Protein AF-A0A1C5KD94-F1 (afdb_monomer_lite)

Organism: NCBI:txid47857

Structure (mmCIF, N/CA/C/O backbone):
data_AF-A0A1C5KD94-F1
#
_entry.id   AF-A0A1C5KD94-F1
#
loop_
_atom_site.group_PDB
_atom_site.id
_atom_site.type_symbol
_atom_site.label_atom_id
_atom_site.label_alt_id
_atom_site.label_comp_id
_atom_site.label_asym_id
_atom_site.label_entity_id
_atom_site.label_seq_id
_atom_site.pdbx_PDB_ins_code
_atom_site.Cartn_x
_atom_site.Cartn_y
_atom_site.Cartn_z
_atom_site.occupancy
_atom_site.B_iso_or_equiv
_atom_site.auth_seq_id
_atom_site.auth_comp_id
_atom_site.auth_asym_id
_atom_site.auth_atom_id
_atom_site.pdbx_PDB_model_num
ATOM 1 N N . MET A 1 1 ? 49.398 -26.875 -34.583 1.00 39.59 1 MET A N 1
ATOM 2 C CA . MET A 1 1 ? 48.872 -25.636 -35.190 1.00 39.59 1 MET A CA 1
ATOM 3 C C . MET A 1 1 ? 47.587 -25.298 -34.464 1.00 39.59 1 MET A C 1
ATOM 5 O O . MET A 1 1 ? 46.570 -25.924 -34.720 1.00 39.59 1 MET A O 1
ATOM 9 N N . THR A 1 2 ? 47.677 -24.421 -33.468 1.00 38.88 2 THR A N 1
ATOM 10 C CA . THR A 1 2 ? 46.539 -24.008 -32.641 1.00 38.88 2 THR A CA 1
ATOM 11 C C . THR A 1 2 ? 45.863 -22.846 -33.350 1.00 38.88 2 THR A C 1
ATOM 13 O O . THR A 1 2 ? 46.476 -21.798 -33.536 1.00 38.88 2 THR A O 1
ATOM 16 N N . THR A 1 3 ? 44.640 -23.067 -33.816 1.00 44.09 3 THR A N 1
ATOM 17 C CA . THR A 1 3 ? 43.777 -22.058 -34.432 1.00 44.09 3 THR A CA 1
ATOM 18 C C . THR A 1 3 ? 43.530 -20.928 -33.440 1.00 44.09 3 THR A C 1
ATOM 20 O O . THR A 1 3 ? 42.899 -21.130 -32.403 1.00 44.09 3 THR A O 1
ATOM 23 N N . ALA A 1 4 ? 44.068 -19.751 -33.754 1.00 48.38 4 ALA A N 1
ATOM 24 C CA . ALA A 1 4 ? 43.754 -18.512 -33.066 1.00 48.38 4 ALA A CA 1
ATOM 25 C C . ALA A 1 4 ? 42.275 -18.185 -33.305 1.00 48.38 4 ALA A C 1
ATOM 27 O O . ALA A 1 4 ? 41.827 -18.117 -34.449 1.00 48.38 4 ALA A O 1
ATOM 28 N N . ILE A 1 5 ? 41.522 -18.034 -32.218 1.00 54.06 5 ILE A N 1
ATOM 29 C CA . ILE A 1 5 ? 40.163 -17.501 -32.252 1.00 54.06 5 ILE A CA 1
ATOM 30 C C . ILE A 1 5 ? 40.304 -15.997 -32.472 1.00 54.06 5 ILE A C 1
ATOM 32 O O . ILE A 1 5 ? 40.888 -15.299 -31.643 1.00 54.06 5 ILE A O 1
ATOM 36 N N . ASP A 1 6 ? 39.810 -15.529 -33.610 1.00 57.47 6 ASP A N 1
ATOM 37 C CA . ASP A 1 6 ? 39.758 -14.118 -33.965 1.00 57.47 6 ASP A CA 1
ATOM 38 C C . ASP A 1 6 ? 38.665 -13.435 -33.124 1.00 57.47 6 ASP A C 1
ATOM 40 O O . ASP A 1 6 ? 37.471 -13.664 -33.324 1.00 57.47 6 ASP A O 1
ATOM 44 N N . ILE A 1 7 ? 39.073 -12.668 -32.108 1.00 58.06 7 ILE A N 1
ATOM 45 C CA . ILE A 1 7 ? 38.181 -11.879 -31.249 1.00 58.06 7 ILE A CA 1
ATOM 46 C C . ILE A 1 7 ? 38.066 -10.491 -31.887 1.00 58.06 7 ILE A C 1
ATOM 48 O O . ILE A 1 7 ? 38.874 -9.608 -31.609 1.00 58.06 7 ILE A O 1
ATOM 52 N N . THR A 1 8 ? 37.082 -10.306 -32.765 1.00 59.78 8 THR A N 1
ATOM 53 C CA . THR A 1 8 ? 36.926 -9.076 -33.566 1.00 59.78 8 THR A CA 1
ATOM 54 C C . THR A 1 8 ? 35.932 -8.054 -33.022 1.00 59.78 8 THR A C 1
ATOM 56 O O . THR A 1 8 ? 35.750 -7.019 -33.654 1.00 59.78 8 THR A O 1
ATOM 59 N N . ASP A 1 9 ? 35.337 -8.255 -31.844 1.00 55.34 9 ASP A N 1
ATOM 60 C CA . ASP A 1 9 ? 34.457 -7.235 -31.260 1.00 55.34 9 ASP A CA 1
ATOM 61 C C . ASP A 1 9 ? 34.713 -7.037 -29.767 1.00 55.34 9 ASP A C 1
ATOM 63 O O . ASP A 1 9 ? 34.017 -7.543 -28.885 1.00 55.34 9 ASP A O 1
ATOM 67 N N . VAL A 1 10 ? 35.791 -6.308 -29.487 1.00 49.44 10 VAL A N 1
ATOM 68 C CA . VAL A 1 10 ? 36.079 -5.790 -28.156 1.00 49.44 10 VAL A CA 1
ATOM 69 C C . VAL A 1 10 ? 35.603 -4.341 -28.142 1.00 49.44 10 VAL A C 1
ATOM 71 O O . VAL A 1 10 ? 36.346 -3.420 -28.483 1.00 49.44 10 VAL A O 1
ATOM 74 N N . THR A 1 11 ? 34.350 -4.114 -27.740 1.00 54.22 11 THR A N 1
ATOM 75 C CA . THR A 1 11 ? 33.930 -2.779 -27.285 1.00 54.22 11 THR A CA 1
ATOM 76 C C . THR A 1 11 ? 34.928 -2.282 -26.229 1.00 54.22 11 THR A C 1
ATOM 78 O O . THR A 1 11 ? 35.540 -3.089 -25.530 1.00 54.22 11 THR A O 1
ATOM 81 N N . ARG A 1 12 ? 35.110 -0.962 -26.058 1.00 58.06 12 ARG A N 1
ATOM 82 C CA . ARG A 1 12 ? 36.105 -0.374 -25.120 1.00 58.06 12 ARG A CA 1
ATOM 83 C C . ARG A 1 12 ? 36.024 -0.924 -23.677 1.00 58.06 12 ARG A C 1
ATOM 85 O O . ARG A 1 12 ? 36.934 -0.716 -22.884 1.00 58.06 12 ARG A O 1
ATOM 92 N N . THR A 1 13 ? 34.918 -1.579 -23.331 1.00 62.84 13 THR A N 1
ATOM 93 C CA . THR A 1 13 ? 34.599 -2.192 -22.038 1.00 62.84 13 THR A CA 1
ATOM 94 C C . THR A 1 13 ? 34.838 -3.707 -21.962 1.00 62.84 13 THR A C 1
ATOM 96 O O . THR A 1 13 ? 34.650 -4.267 -20.886 1.00 62.84 13 THR A O 1
ATOM 99 N N . CYS A 1 14 ? 35.222 -4.382 -23.053 1.00 60.50 14 CYS A N 1
ATOM 100 C CA . CYS A 1 14 ? 35.343 -5.846 -23.139 1.00 60.50 14 CYS A CA 1
ATOM 101 C C . CYS A 1 14 ? 34.082 -6.587 -22.647 1.00 60.50 14 CYS A C 1
ATOM 103 O O . CYS A 1 14 ? 34.183 -7.645 -22.025 1.00 60.50 14 CYS A O 1
ATOM 105 N N . GLN A 1 15 ? 32.893 -6.011 -22.860 1.00 63.06 15 GLN A N 1
ATOM 106 C CA . GLN A 1 15 ? 31.625 -6.621 -22.455 1.00 63.06 15 GLN A CA 1
ATOM 107 C C . GLN A 1 15 ? 30.886 -7.164 -23.675 1.00 63.06 15 GLN A C 1
ATOM 109 O O . GLN A 1 15 ? 30.889 -6.540 -24.736 1.00 63.06 15 GLN A O 1
ATOM 114 N N . ASN A 1 16 ? 30.245 -8.321 -23.499 1.00 64.44 16 ASN A N 1
ATOM 115 C CA . ASN A 1 16 ? 29.377 -8.921 -24.507 1.00 64.44 16 ASN A CA 1
ATOM 116 C C . ASN A 1 16 ? 28.183 -8.000 -24.810 1.00 64.44 16 ASN A C 1
ATOM 118 O O . ASN A 1 16 ? 27.794 -7.178 -23.979 1.00 64.44 16 ASN A O 1
ATOM 122 N N . ALA A 1 17 ? 27.543 -8.201 -25.967 1.00 64.25 17 ALA A N 1
ATOM 123 C CA . ALA A 1 17 ? 26.333 -7.467 -26.362 1.00 64.25 17 ALA A CA 1
ATOM 124 C C . ALA A 1 17 ? 25.218 -7.512 -25.293 1.00 64.25 17 ALA A C 1
ATOM 126 O O . ALA A 1 17 ? 24.426 -6.582 -25.168 1.00 64.25 17 ALA A O 1
ATOM 127 N N . VAL A 1 18 ? 25.190 -8.572 -24.478 1.00 73.44 18 VAL A N 1
ATOM 128 C CA . VAL A 1 18 ? 24.378 -8.655 -23.261 1.00 73.44 18 VAL A CA 1
ATOM 129 C C . VAL A 1 18 ? 25.156 -8.043 -22.097 1.00 73.44 18 VAL A C 1
ATOM 131 O O . VAL A 1 18 ? 26.107 -8.646 -21.599 1.00 73.44 18 VAL A O 1
ATOM 134 N N . SER A 1 19 ? 24.751 -6.848 -21.665 1.00 83.94 19 SER A N 1
ATOM 135 C CA . SER A 1 19 ? 25.413 -6.110 -20.587 1.00 83.94 19 SER A CA 1
ATOM 136 C C . SER A 1 19 ? 24.424 -5.343 -19.711 1.00 83.94 19 SER A C 1
ATOM 138 O O . SER A 1 19 ? 23.324 -4.985 -20.138 1.00 83.94 19 SER A O 1
ATOM 140 N N . THR A 1 20 ? 24.850 -5.018 -18.489 1.00 84.00 20 THR A N 1
ATOM 141 C CA . THR A 1 20 ? 24.113 -4.105 -17.602 1.00 84.00 20 THR A CA 1
ATOM 142 C C . THR A 1 20 ? 23.914 -2.735 -18.238 1.00 84.00 20 THR A C 1
ATOM 144 O O . THR A 1 20 ? 22.863 -2.137 -18.044 1.00 84.00 20 THR A O 1
ATOM 147 N N . ALA A 1 21 ? 24.869 -2.254 -19.038 1.00 86.12 21 ALA A N 1
ATOM 148 C CA . ALA A 1 21 ? 24.724 -0.989 -19.750 1.00 86.12 21 ALA A CA 1
ATOM 149 C C . ALA A 1 21 ? 23.537 -1.027 -20.725 1.00 86.12 21 ALA A C 1
ATOM 151 O O . ALA A 1 21 ? 22.676 -0.159 -20.649 1.00 86.12 21 ALA A O 1
ATOM 152 N N . ALA A 1 22 ? 23.439 -2.068 -21.562 1.00 86.50 22 ALA A N 1
ATOM 153 C CA . ALA A 1 22 ? 22.325 -2.232 -22.497 1.00 86.50 22 ALA A CA 1
ATOM 154 C C . ALA A 1 22 ? 20.967 -2.333 -21.777 1.00 86.50 22 ALA A C 1
ATOM 156 O O . ALA A 1 22 ? 19.996 -1.706 -22.197 1.00 86.50 22 ALA A O 1
ATOM 157 N N . LEU A 1 23 ? 20.912 -3.062 -20.655 1.00 90.19 23 LEU A N 1
ATOM 158 C CA . LEU A 1 23 ? 19.712 -3.152 -19.819 1.00 90.19 23 LEU A CA 1
ATOM 159 C C . LEU A 1 23 ? 19.289 -1.787 -19.263 1.00 90.19 23 LEU A C 1
ATOM 161 O O . LEU A 1 23 ? 18.126 -1.409 -19.384 1.00 90.19 23 LEU A O 1
ATOM 165 N N . ILE A 1 24 ? 20.220 -1.050 -18.653 1.00 92.44 24 ILE A N 1
ATOM 166 C CA . ILE A 1 24 ? 19.931 0.270 -18.084 1.00 92.44 24 ILE A CA 1
ATOM 167 C C . ILE A 1 24 ? 19.511 1.240 -19.187 1.00 92.44 24 ILE A C 1
ATOM 169 O O . ILE A 1 24 ? 18.523 1.942 -19.011 1.00 92.44 24 ILE A O 1
ATOM 173 N N . THR A 1 25 ? 20.172 1.225 -20.348 1.00 92.94 25 THR A N 1
ATOM 174 C CA . THR A 1 25 ? 19.759 2.031 -21.504 1.00 92.94 25 THR A CA 1
ATOM 175 C C . THR A 1 25 ? 18.319 1.731 -21.916 1.00 92.94 25 THR A C 1
ATOM 177 O O . THR A 1 25 ? 17.544 2.666 -22.086 1.00 92.94 25 THR A O 1
ATOM 180 N N . ALA A 1 26 ? 17.921 0.459 -22.012 1.00 94.50 26 ALA A N 1
ATOM 181 C CA . ALA A 1 26 ? 16.549 0.101 -22.371 1.00 94.50 26 ALA A CA 1
ATOM 182 C C . ALA A 1 26 ? 15.520 0.557 -21.318 1.00 94.50 26 ALA A C 1
ATOM 184 O O . ALA A 1 26 ? 14.449 1.051 -21.673 1.00 94.50 26 ALA A O 1
ATOM 185 N N . LEU A 1 27 ? 15.842 0.444 -20.023 1.00 96.88 27 LEU A N 1
ATOM 186 C CA . LEU A 1 27 ? 14.978 0.931 -18.941 1.00 96.88 27 LEU A CA 1
ATOM 187 C C . LEU A 1 27 ? 14.855 2.466 -18.944 1.00 96.88 27 LEU A C 1
ATOM 189 O O . LEU A 1 27 ? 13.750 2.985 -18.795 1.00 96.88 27 LEU A O 1
ATOM 193 N N . GLU A 1 28 ? 15.956 3.189 -19.161 1.00 97.31 28 GLU A N 1
ATOM 194 C CA . GLU A 1 28 ? 15.984 4.654 -19.292 1.00 97.31 28 GLU A CA 1
ATOM 195 C C . GLU A 1 28 ? 15.168 5.121 -20.505 1.00 97.31 28 GLU A C 1
ATOM 197 O O . GLU A 1 28 ? 14.343 6.030 -20.394 1.00 97.31 28 GLU A O 1
ATOM 202 N N . SER A 1 29 ? 15.310 4.451 -21.653 1.00 97.38 29 SER A N 1
ATOM 203 C CA . SER A 1 29 ? 14.487 4.709 -22.840 1.00 97.38 29 SER A CA 1
ATOM 204 C C . SER A 1 29 ? 13.003 4.437 -22.582 1.00 97.38 29 SER A C 1
ATOM 206 O O . SER A 1 29 ? 12.153 5.234 -22.986 1.00 97.38 29 SER A O 1
ATOM 208 N N . ALA A 1 30 ? 12.670 3.362 -21.861 1.00 98.19 30 ALA A N 1
ATOM 209 C CA . ALA A 1 30 ? 11.293 3.068 -21.482 1.00 98.19 30 ALA A CA 1
ATOM 210 C C . ALA A 1 30 ? 10.707 4.144 -20.553 1.00 98.19 30 ALA A C 1
ATOM 212 O O . ALA A 1 30 ? 9.580 4.594 -20.766 1.00 98.19 30 ALA A O 1
ATOM 213 N N . TRP A 1 31 ? 11.475 4.613 -19.566 1.00 98.44 31 TRP A N 1
ATOM 214 C CA . TRP A 1 31 ? 11.061 5.706 -18.684 1.00 98.44 31 TRP A CA 1
ATOM 215 C C . TRP A 1 31 ? 10.897 7.028 -19.437 1.00 98.44 31 TRP A C 1
ATOM 217 O O . TRP A 1 31 ? 9.904 7.733 -19.247 1.00 98.44 31 TRP A O 1
ATOM 227 N N . ALA A 1 32 ? 11.809 7.345 -20.358 1.00 98.25 32 ALA A N 1
ATOM 228 C CA . ALA A 1 32 ? 11.688 8.508 -21.230 1.00 98.25 32 ALA A CA 1
ATOM 229 C C . ALA A 1 32 ? 10.405 8.455 -22.078 1.00 98.25 32 ALA A C 1
ATOM 231 O O . ALA A 1 32 ? 9.689 9.452 -22.157 1.00 98.25 32 ALA A O 1
ATOM 232 N N . ALA A 1 33 ? 10.055 7.290 -22.633 1.00 98.38 33 ALA A N 1
ATOM 233 C CA . ALA A 1 33 ? 8.818 7.106 -23.394 1.00 98.38 33 ALA A CA 1
ATOM 234 C C . ALA A 1 33 ? 7.547 7.253 -22.532 1.00 98.38 33 ALA A C 1
ATOM 236 O O . ALA A 1 33 ? 6.510 7.716 -23.025 1.00 98.38 33 ALA A O 1
ATOM 237 N N . ILE A 1 34 ? 7.603 6.869 -21.249 1.00 98.56 34 ILE A N 1
ATOM 238 C CA . ILE A 1 34 ? 6.534 7.144 -20.274 1.00 98.56 34 ILE A CA 1
ATOM 239 C C . ILE A 1 34 ? 6.393 8.656 -20.083 1.00 98.56 34 ILE A C 1
ATOM 241 O O . ILE A 1 34 ? 5.298 9.189 -20.253 1.00 98.56 34 ILE A O 1
ATOM 245 N N . ARG A 1 35 ? 7.495 9.356 -19.807 1.00 98.25 35 ARG A N 1
ATOM 246 C CA . ARG A 1 35 ? 7.507 10.806 -19.557 1.00 98.25 35 ARG A CA 1
ATOM 247 C C . ARG A 1 35 ? 7.089 11.646 -20.758 1.00 98.25 35 ARG A C 1
ATOM 249 O O . ARG A 1 35 ? 6.402 12.643 -20.585 1.00 98.25 35 ARG A O 1
ATOM 256 N N . GLU A 1 36 ? 7.454 11.237 -21.970 1.00 98.00 36 GLU A N 1
ATOM 257 C CA . GLU A 1 36 ? 7.013 11.900 -23.205 1.00 98.00 36 GLU A CA 1
ATOM 258 C C . GLU A 1 36 ? 5.478 11.968 -23.288 1.00 98.00 36 GLU A C 1
ATOM 260 O O . GLU A 1 36 ? 4.911 12.967 -23.724 1.00 98.00 36 GLU A O 1
ATOM 265 N N . ARG A 1 37 ? 4.797 10.913 -22.827 1.00 97.00 37 ARG A N 1
ATOM 266 C CA . ARG A 1 37 ? 3.328 10.822 -22.812 1.00 97.00 37 ARG A CA 1
ATOM 267 C C . ARG A 1 37 ? 2.704 11.379 -21.540 1.00 97.00 37 ARG A C 1
ATOM 269 O O . ARG A 1 37 ? 1.560 11.826 -21.576 1.00 97.00 37 ARG A O 1
ATOM 276 N N . HIS A 1 38 ? 3.446 11.361 -20.439 1.00 97.69 38 HIS A N 1
ATOM 277 C CA . HIS A 1 38 ? 3.014 11.833 -19.130 1.00 97.69 38 HIS A CA 1
ATOM 278 C C . HIS A 1 38 ? 4.040 12.835 -18.574 1.00 97.69 38 HIS A C 1
ATOM 280 O O . HIS A 1 38 ? 4.838 12.465 -17.713 1.00 97.69 38 HIS A O 1
ATOM 286 N N . PRO A 1 39 ? 4.032 14.103 -19.039 1.00 97.88 39 PRO A N 1
ATOM 287 C CA . PRO A 1 39 ? 5.081 15.077 -18.714 1.00 97.88 39 PRO A CA 1
ATOM 288 C C . PRO A 1 39 ? 5.208 15.433 -17.226 1.00 97.88 39 PRO A C 1
ATOM 290 O O . PRO A 1 39 ? 6.256 15.914 -16.805 1.00 97.88 39 PRO A O 1
ATOM 293 N N . GLU A 1 40 ? 4.160 15.195 -16.429 1.00 97.94 40 GLU A N 1
ATOM 294 C CA . GLU A 1 40 ? 4.193 15.353 -14.967 1.00 97.94 40 GLU A CA 1
ATOM 295 C C . GLU A 1 40 ? 5.014 14.262 -14.261 1.00 97.94 40 GLU A C 1
ATOM 297 O O . GLU A 1 40 ? 5.420 14.452 -13.116 1.00 97.94 40 GLU A O 1
ATOM 302 N N . VAL A 1 41 ? 5.278 13.123 -14.916 1.00 97.94 41 VAL A N 1
ATOM 303 C CA . VAL A 1 41 ? 6.164 12.091 -14.366 1.00 97.94 41 VAL A CA 1
ATOM 304 C C . VAL A 1 41 ? 7.601 12.639 -14.365 1.00 97.94 41 VAL A C 1
ATOM 306 O O . VAL A 1 41 ? 8.135 13.002 -15.424 1.00 97.94 41 VAL A O 1
ATOM 309 N N . PRO A 1 42 ? 8.259 12.719 -13.194 1.00 96.00 42 PRO A N 1
ATOM 310 C CA . PRO A 1 42 ? 9.554 13.368 -13.078 1.00 96.00 42 PRO A CA 1
ATOM 311 C C . PRO A 1 42 ? 10.659 12.536 -13.737 1.00 96.00 42 PRO A C 1
ATOM 313 O O . PRO A 1 42 ? 10.550 11.319 -13.921 1.00 96.00 42 PRO A O 1
ATOM 316 N N . ALA A 1 43 ? 11.766 13.197 -14.080 1.00 94.69 43 ALA A N 1
ATOM 317 C CA . ALA A 1 43 ? 13.012 12.476 -14.315 1.00 94.69 43 ALA A CA 1
ATOM 318 C C . ALA A 1 43 ? 13.405 11.729 -13.029 1.00 94.69 43 ALA A C 1
ATOM 320 O O . ALA A 1 43 ? 13.157 12.221 -11.929 1.00 94.69 43 ALA A O 1
ATOM 321 N N . ALA A 1 44 ? 13.999 10.549 -13.166 1.00 96.12 44 ALA A N 1
ATOM 322 C CA . ALA A 1 44 ? 14.393 9.724 -12.035 1.00 96.12 44 ALA A CA 1
ATOM 323 C C . ALA A 1 44 ? 15.680 8.969 -12.364 1.00 96.12 44 ALA A C 1
ATOM 325 O O . ALA A 1 44 ? 15.978 8.734 -13.531 1.00 96.12 44 ALA A O 1
ATOM 326 N N . VAL A 1 45 ? 16.422 8.590 -11.329 1.00 97.19 45 VAL A N 1
ATOM 327 C CA . VAL A 1 45 ? 17.564 7.684 -11.441 1.00 97.19 45 VAL A CA 1
ATOM 328 C C . VAL A 1 45 ? 17.038 6.253 -11.444 1.00 97.19 45 VAL A C 1
ATOM 330 O O . VAL A 1 45 ? 16.387 5.837 -10.481 1.00 97.19 45 VAL A O 1
ATOM 333 N N . ILE A 1 46 ? 17.314 5.490 -12.504 1.00 96.69 46 ILE A N 1
ATOM 334 C CA . ILE A 1 46 ? 16.942 4.075 -12.564 1.00 96.69 46 ILE A CA 1
ATOM 335 C C . ILE A 1 46 ? 18.068 3.210 -12.005 1.00 96.69 46 ILE A C 1
ATOM 337 O O . ILE A 1 46 ? 19.224 3.303 -12.418 1.00 96.69 46 ILE A O 1
ATOM 341 N N . VAL A 1 47 ? 17.715 2.315 -11.084 1.00 95.50 47 VAL A N 1
ATOM 342 C CA . VAL A 1 47 ? 18.638 1.334 -10.509 1.00 95.50 47 VAL A CA 1
ATOM 343 C C . VAL A 1 47 ? 18.092 -0.078 -10.671 1.00 95.50 47 VAL A C 1
ATOM 345 O O . VAL A 1 47 ? 16.904 -0.331 -10.477 1.00 95.50 47 VAL A O 1
ATOM 348 N N . VAL A 1 48 ? 18.972 -1.029 -10.986 1.00 94.06 48 VAL A N 1
ATOM 349 C CA . VAL A 1 48 ? 18.648 -2.460 -10.931 1.00 94.06 48 VAL A CA 1
ATOM 350 C C . VAL A 1 48 ? 19.242 -3.030 -9.650 1.00 94.06 48 VAL A C 1
ATOM 352 O O . VAL A 1 48 ? 20.454 -2.983 -9.448 1.00 94.06 48 VAL A O 1
ATOM 355 N N . GLY A 1 49 ? 18.387 -3.534 -8.763 1.00 91.88 49 GLY A N 1
ATOM 356 C CA . GLY A 1 49 ? 18.771 -3.917 -7.403 1.00 91.88 49 GLY A CA 1
ATOM 357 C C . GLY A 1 49 ? 18.122 -5.209 -6.917 1.00 91.88 49 GLY A C 1
ATOM 358 O O . GLY A 1 49 ? 17.440 -5.905 -7.667 1.00 91.88 49 GLY A O 1
ATOM 359 N N . SER A 1 50 ? 18.343 -5.539 -5.641 1.00 91.25 50 SER A N 1
ATOM 360 C CA . SER A 1 50 ? 17.669 -6.669 -4.985 1.00 91.25 50 SER A CA 1
ATOM 361 C C . SER A 1 50 ? 16.193 -6.368 -4.782 1.00 91.25 50 SER A C 1
ATOM 363 O O . SER A 1 50 ? 15.844 -5.421 -4.077 1.00 91.25 50 SER A O 1
ATOM 365 N N . GLY A 1 51 ? 15.334 -7.200 -5.360 1.00 88.75 51 GLY A N 1
ATOM 366 C CA . GLY A 1 51 ? 13.935 -7.320 -4.951 1.00 88.75 51 GLY A CA 1
ATOM 367 C C . GLY A 1 51 ? 13.721 -8.378 -3.873 1.00 88.75 51 GLY A C 1
ATOM 368 O O . GLY A 1 51 ? 12.619 -8.475 -3.318 1.00 88.75 51 GLY A O 1
ATOM 369 N N . SER A 1 52 ? 14.757 -9.183 -3.611 1.00 86.88 52 SER A N 1
ATOM 370 C CA . SER A 1 52 ? 14.674 -10.364 -2.766 1.00 86.88 52 SER A CA 1
ATOM 371 C C . SER A 1 52 ? 14.164 -10.003 -1.370 1.00 86.88 52 SER A C 1
ATOM 373 O O . SER A 1 52 ? 14.589 -9.005 -0.774 1.00 86.88 52 SER A O 1
ATOM 375 N N . PRO A 1 53 ? 13.214 -10.783 -0.830 1.00 83.31 53 PRO A N 1
ATOM 376 C CA . PRO A 1 53 ? 12.662 -10.490 0.474 1.00 83.31 53 PRO A CA 1
ATOM 377 C C . PRO A 1 53 ? 13.750 -10.624 1.538 1.00 83.31 53 PRO A C 1
ATOM 379 O O . PRO A 1 53 ? 14.517 -11.576 1.556 1.00 83.31 53 PRO A O 1
ATOM 382 N N . THR A 1 54 ? 13.779 -9.696 2.490 1.00 80.56 54 THR A N 1
ATOM 383 C CA . THR A 1 54 ? 14.699 -9.794 3.641 1.00 80.56 54 THR A CA 1
ATOM 384 C C . THR A 1 54 ? 14.197 -10.771 4.709 1.00 80.56 54 THR A C 1
ATOM 386 O O . THR A 1 54 ? 14.903 -11.077 5.669 1.00 80.56 54 THR A O 1
ATOM 389 N N . LYS A 1 55 ? 12.942 -11.231 4.586 1.00 77.94 55 LYS A N 1
ATOM 390 C CA . LYS A 1 55 ? 12.258 -12.119 5.533 1.00 77.94 55 LYS A CA 1
ATOM 391 C C . LYS A 1 55 ? 11.407 -13.149 4.781 1.00 77.94 55 LYS A C 1
ATOM 393 O O . LYS A 1 55 ? 10.750 -12.762 3.819 1.00 77.94 55 LYS A O 1
ATOM 398 N N . PRO A 1 56 ? 11.275 -14.396 5.272 1.00 73.12 56 PRO A N 1
ATOM 399 C CA . PRO A 1 56 ? 10.535 -15.459 4.574 1.00 73.12 56 PRO A CA 1
ATOM 400 C C . PRO A 1 56 ? 9.053 -15.159 4.294 1.00 73.12 56 PRO A C 1
ATOM 402 O O . PRO A 1 56 ? 8.448 -15.746 3.408 1.00 73.12 56 PRO A O 1
ATOM 405 N N . ASN A 1 57 ? 8.437 -14.265 5.072 1.00 74.25 57 ASN A N 1
ATOM 406 C CA . ASN A 1 57 ? 7.024 -13.902 4.948 1.00 74.25 57 ASN A CA 1
ATOM 407 C C . ASN A 1 57 ? 6.773 -12.668 4.064 1.00 74.25 57 ASN A C 1
ATOM 409 O O . ASN A 1 57 ? 5.635 -12.199 3.982 1.00 74.25 57 ASN A O 1
ATOM 413 N N . GLN A 1 58 ? 7.820 -12.107 3.459 1.00 77.81 58 GLN A N 1
ATOM 414 C CA . GLN A 1 58 ? 7.711 -11.011 2.506 1.00 77.81 58 GLN A CA 1
ATOM 415 C C . GLN A 1 58 ? 7.685 -11.576 1.086 1.00 77.81 58 GLN A C 1
ATOM 417 O O . GLN A 1 58 ? 8.437 -12.487 0.756 1.00 77.81 58 GLN A O 1
ATOM 422 N N . GLY A 1 59 ? 6.807 -11.025 0.250 1.00 82.56 59 GLY A N 1
ATOM 423 C CA . GLY A 1 59 ? 6.834 -11.302 -1.181 1.00 82.56 59 GLY A CA 1
ATOM 424 C C . GLY A 1 59 ? 8.026 -10.622 -1.850 1.00 82.56 59 GLY A C 1
ATOM 425 O O . GLY A 1 59 ? 8.570 -9.646 -1.326 1.00 82.56 59 GLY A O 1
ATOM 426 N N . MET A 1 60 ? 8.396 -11.130 -3.021 1.00 88.44 60 MET A N 1
ATOM 427 C CA . MET A 1 60 ? 9.368 -10.490 -3.901 1.00 88.44 60 MET A CA 1
ATOM 428 C C . MET A 1 60 ? 8.900 -9.076 -4.263 1.00 88.44 60 MET A C 1
ATOM 430 O O . MET A 1 60 ? 7.740 -8.879 -4.636 1.00 88.44 60 MET A O 1
ATOM 434 N N . LYS A 1 61 ? 9.792 -8.091 -4.141 1.00 91.38 61 LYS A N 1
ATOM 435 C CA . LYS A 1 61 ? 9.508 -6.718 -4.554 1.00 91.38 61 LYS A CA 1
ATOM 436 C C . LYS A 1 61 ? 9.983 -6.523 -5.988 1.00 91.38 61 LYS A C 1
ATOM 438 O O . LYS A 1 61 ? 11.174 -6.585 -6.248 1.00 91.38 61 LYS A O 1
ATOM 443 N N . TRP A 1 62 ? 9.061 -6.252 -6.905 1.00 95.06 62 TRP A N 1
ATOM 444 C CA . TRP A 1 62 ? 9.402 -6.084 -8.319 1.00 95.06 62 TRP A CA 1
ATOM 445 C C . TRP A 1 62 ? 9.965 -4.708 -8.669 1.00 95.06 62 TRP A C 1
ATOM 447 O O . TRP A 1 62 ? 10.828 -4.617 -9.541 1.00 95.06 62 TRP A O 1
ATOM 457 N N . GLY A 1 63 ? 9.509 -3.666 -7.979 1.00 95.62 63 GLY A N 1
ATOM 458 C CA . GLY A 1 63 ? 9.991 -2.305 -8.149 1.00 95.62 63 GLY A CA 1
ATOM 459 C C . GLY A 1 63 ? 9.796 -1.456 -6.895 1.00 95.62 63 GLY A C 1
ATOM 460 O O . GLY A 1 63 ? 9.170 -1.895 -5.922 1.00 95.62 63 GLY A O 1
ATOM 461 N N . HIS A 1 64 ? 10.417 -0.278 -6.877 1.00 95.69 64 HIS A N 1
ATOM 462 C CA . HIS A 1 64 ? 10.231 0.704 -5.814 1.00 95.69 64 HIS A CA 1
ATOM 463 C C . HIS A 1 64 ? 10.501 2.134 -6.279 1.00 95.69 64 HIS A C 1
ATOM 465 O O . HIS A 1 64 ? 11.589 2.425 -6.766 1.00 95.69 64 HIS A O 1
ATOM 471 N N . PHE A 1 65 ? 9.564 3.032 -6.002 1.00 97.38 65 PHE A N 1
ATOM 472 C CA . PHE A 1 65 ? 9.759 4.475 -6.069 1.00 97.38 65 PHE A CA 1
ATOM 473 C C . PHE A 1 65 ? 10.237 5.065 -4.732 1.00 97.38 65 PHE A C 1
ATOM 475 O O . PHE A 1 65 ? 9.664 4.781 -3.674 1.00 97.38 65 PHE A O 1
ATOM 482 N N . ALA A 1 66 ? 11.235 5.952 -4.787 1.00 96.12 66 ALA A N 1
ATOM 483 C CA . ALA A 1 66 ? 11.655 6.786 -3.661 1.00 96.12 66 ALA A CA 1
ATOM 484 C C . ALA A 1 66 ? 11.935 8.232 -4.105 1.00 96.12 66 ALA A C 1
ATOM 486 O O . ALA A 1 66 ? 12.858 8.471 -4.873 1.00 96.12 66 ALA A O 1
ATOM 487 N N . ALA A 1 67 ? 11.186 9.204 -3.577 1.00 92.44 67 ALA A N 1
ATOM 488 C CA . ALA A 1 67 ? 11.140 10.576 -4.097 1.00 92.44 67 ALA A CA 1
ATOM 489 C C . ALA A 1 67 ? 12.455 11.383 -4.040 1.00 92.44 67 ALA A C 1
ATOM 491 O O . ALA A 1 67 ? 12.703 12.193 -4.923 1.00 92.44 67 ALA A O 1
ATOM 492 N N . LEU A 1 68 ? 13.299 11.192 -3.020 1.00 91.00 68 LEU A N 1
ATOM 493 C CA . LEU A 1 68 ? 14.424 12.103 -2.722 1.00 91.00 68 LEU A CA 1
ATOM 494 C C . LEU A 1 68 ? 15.716 11.347 -2.380 1.00 91.00 68 LEU A C 1
ATOM 496 O O . LEU A 1 68 ? 16.394 11.649 -1.399 1.00 91.00 68 LEU A O 1
ATOM 500 N N . ARG A 1 69 ? 16.013 10.278 -3.123 1.00 90.06 69 ARG A N 1
ATOM 501 C CA . ARG A 1 69 ? 17.089 9.342 -2.758 1.00 90.06 69 ARG A CA 1
ATOM 502 C C . ARG A 1 69 ? 18.460 9.738 -3.305 1.00 90.06 69 ARG A C 1
ATOM 504 O O . ARG A 1 69 ? 19.468 9.328 -2.734 1.00 90.06 69 ARG A O 1
ATOM 511 N N . TRP A 1 70 ? 18.491 10.536 -4.370 1.00 93.44 70 TRP A N 1
ATOM 512 C CA . TRP A 1 70 ? 19.713 10.938 -5.067 1.00 93.44 70 TRP A CA 1
ATOM 513 C C . TRP A 1 70 ? 19.940 12.445 -4.995 1.00 93.44 70 TRP A C 1
ATOM 515 O O . TRP A 1 70 ? 18.987 13.218 -4.950 1.00 93.44 70 TRP A O 1
ATOM 525 N N . GLN A 1 71 ? 21.209 12.855 -5.024 1.00 93.88 71 GLN A N 1
ATOM 526 C CA . GLN A 1 71 ? 21.637 14.252 -5.089 1.00 93.88 71 GLN A CA 1
ATOM 527 C C . GLN A 1 71 ? 22.466 14.464 -6.362 1.00 93.88 71 GLN A C 1
ATOM 529 O O . GLN A 1 71 ? 23.456 13.764 -6.575 1.00 93.88 71 GLN A O 1
ATOM 534 N N . ALA A 1 72 ? 22.086 15.439 -7.186 1.00 89.06 72 ALA A N 1
ATOM 535 C CA . ALA A 1 72 ? 22.811 15.862 -8.381 1.00 89.06 72 ALA A CA 1
ATOM 536 C C . ALA A 1 72 ? 23.007 17.386 -8.348 1.00 89.06 72 ALA A C 1
ATOM 538 O O . ALA A 1 72 ? 22.075 18.152 -8.598 1.00 89.06 72 ALA A O 1
ATOM 539 N N . GLY A 1 73 ? 24.218 17.834 -7.999 1.00 92.06 73 GLY A N 1
ATOM 540 C CA . GLY A 1 73 ? 24.462 19.247 -7.691 1.00 92.06 73 GLY A CA 1
ATOM 541 C C . GLY A 1 73 ? 23.576 19.689 -6.527 1.00 92.06 73 GLY A C 1
ATOM 542 O O . GLY A 1 73 ? 23.595 19.043 -5.483 1.00 92.06 73 GLY A O 1
ATOM 543 N N . ASP A 1 74 ? 22.749 20.711 -6.740 1.00 91.81 74 ASP A N 1
ATOM 544 C CA . ASP A 1 74 ? 21.781 21.217 -5.752 1.00 91.81 74 ASP A CA 1
ATOM 545 C C . ASP A 1 74 ? 20.391 20.560 -5.855 1.00 91.81 74 ASP A C 1
ATOM 547 O O . ASP A 1 74 ? 19.491 20.873 -5.079 1.00 91.81 74 ASP A O 1
ATOM 551 N N . THR A 1 75 ? 20.189 19.637 -6.801 1.00 87.94 75 THR A N 1
ATOM 552 C CA . THR A 1 75 ? 18.881 19.013 -7.058 1.00 87.94 75 THR A CA 1
ATOM 553 C C . THR A 1 75 ? 18.784 17.630 -6.421 1.00 87.94 75 THR A C 1
ATOM 555 O O . THR A 1 75 ? 19.649 16.779 -6.638 1.00 87.94 75 THR A O 1
ATOM 558 N N . GLN A 1 76 ? 17.700 17.378 -5.682 1.00 92.19 76 GLN A N 1
ATOM 559 C CA . GLN A 1 76 ? 17.329 16.029 -5.251 1.00 92.19 76 GLN A CA 1
ATOM 560 C C . GLN A 1 76 ? 16.518 15.326 -6.340 1.00 92.19 76 GLN A C 1
ATOM 562 O O . GLN A 1 76 ? 15.610 15.920 -6.919 1.00 92.19 76 GLN A O 1
ATOM 567 N N . LEU A 1 77 ? 16.850 14.065 -6.614 1.00 92.44 77 LEU A N 1
ATOM 568 C CA . LEU A 1 77 ? 16.219 13.264 -7.658 1.00 92.44 77 LEU A CA 1
ATOM 569 C C . LEU A 1 77 ? 15.537 12.012 -7.080 1.00 92.44 77 LEU A C 1
ATOM 571 O O . LEU A 1 77 ? 16.088 11.369 -6.171 1.00 92.44 77 LEU A O 1
ATOM 575 N N . PRO A 1 78 ? 14.378 11.623 -7.641 1.00 96.50 78 PRO A N 1
ATOM 576 C CA . PRO A 1 78 ? 13.755 10.348 -7.336 1.00 96.50 78 PRO A CA 1
ATOM 577 C C . PRO A 1 78 ? 14.568 9.149 -7.826 1.00 96.50 78 PRO A C 1
ATOM 579 O O . PRO A 1 78 ? 15.321 9.237 -8.794 1.00 96.50 78 PRO A O 1
ATOM 582 N N . GLU A 1 79 ? 14.360 8.005 -7.182 1.00 97.75 79 GLU A N 1
ATOM 583 C CA . GLU A 1 79 ? 14.862 6.692 -7.585 1.00 97.75 79 GLU A CA 1
ATOM 584 C C . GLU A 1 79 ? 13.706 5.801 -8.042 1.00 97.75 79 GLU A C 1
ATOM 586 O O . GLU A 1 79 ? 12.674 5.722 -7.368 1.00 97.75 79 GLU A O 1
ATOM 591 N N . ILE A 1 80 ? 13.926 5.086 -9.144 1.00 98.00 80 ILE A N 1
ATOM 592 C CA . ILE A 1 80 ? 13.125 3.936 -9.560 1.00 98.00 80 ILE A CA 1
ATOM 593 C C . ILE A 1 80 ? 14.016 2.704 -9.484 1.00 98.00 80 ILE A C 1
ATOM 595 O O . ILE A 1 80 ? 14.918 2.515 -10.299 1.00 98.00 80 ILE A O 1
ATOM 599 N N . LEU A 1 81 ? 13.753 1.845 -8.507 1.00 97.12 81 LEU A N 1
ATOM 600 C CA . LEU A 1 81 ? 14.373 0.533 -8.436 1.00 97.12 81 LEU A CA 1
ATOM 601 C C . LEU A 1 81 ? 13.552 -0.464 -9.243 1.00 97.12 81 LEU A C 1
ATOM 603 O O . LEU A 1 81 ? 12.351 -0.593 -9.024 1.00 97.12 81 LEU A O 1
ATOM 607 N N . ILE A 1 82 ? 14.222 -1.224 -10.103 1.00 96.56 82 ILE A N 1
ATOM 608 C CA . ILE A 1 82 ? 13.702 -2.442 -10.723 1.00 96.56 82 ILE A CA 1
ATOM 609 C C . ILE A 1 82 ? 14.470 -3.631 -10.149 1.00 96.56 82 ILE A C 1
ATOM 611 O O . ILE A 1 82 ? 15.699 -3.637 -10.086 1.00 96.56 82 ILE A O 1
ATOM 615 N N . SER A 1 83 ? 13.751 -4.651 -9.692 1.00 94.88 83 SER A N 1
ATOM 616 C CA . SER A 1 83 ? 14.385 -5.865 -9.183 1.00 94.88 83 SER A CA 1
ATOM 617 C C . SER A 1 83 ? 15.062 -6.634 -10.313 1.00 94.88 83 SER A C 1
ATOM 619 O O . SER A 1 83 ? 14.429 -6.949 -11.322 1.00 94.88 83 SER A O 1
ATOM 621 N N . GLY A 1 84 ? 16.329 -6.996 -10.106 1.00 92.50 84 GLY A N 1
ATOM 622 C CA . GLY A 1 84 ? 17.073 -7.861 -11.020 1.00 92.50 84 GLY A CA 1
ATOM 623 C C . GLY A 1 84 ? 16.461 -9.262 -11.136 1.00 92.50 84 GLY A C 1
ATOM 624 O O . GLY A 1 84 ? 16.523 -9.877 -12.195 1.00 92.50 84 GLY A O 1
ATOM 625 N N . GLU A 1 85 ? 15.840 -9.763 -10.067 1.00 92.31 85 GLU A N 1
ATOM 626 C CA . GLU A 1 85 ? 15.089 -11.023 -10.045 1.00 92.31 85 GLU A CA 1
ATOM 627 C C . GLU A 1 85 ? 13.791 -10.919 -10.854 1.00 92.31 85 GLU A C 1
ATOM 629 O O . GLU A 1 85 ? 13.383 -11.861 -11.536 1.00 92.31 85 GLU A O 1
ATOM 634 N N . GLY A 1 86 ? 13.161 -9.743 -10.822 1.00 89.81 86 GLY A N 1
ATOM 635 C CA . GLY A 1 86 ? 11.957 -9.425 -11.581 1.00 89.81 86 GLY A CA 1
ATOM 636 C C . GLY A 1 86 ? 12.137 -9.401 -13.093 1.00 89.81 86 GLY A C 1
ATOM 637 O O . GLY A 1 86 ? 11.123 -9.405 -13.791 1.00 89.81 86 GLY A O 1
ATOM 638 N N . LEU A 1 87 ? 13.378 -9.416 -13.588 1.00 92.25 87 LEU A N 1
ATOM 639 C CA . LEU A 1 87 ? 13.705 -9.491 -15.016 1.00 92.25 87 LEU A CA 1
ATOM 640 C C . LEU A 1 87 ? 13.448 -10.884 -15.613 1.00 92.25 87 LEU A C 1
ATOM 642 O O . LEU A 1 87 ? 13.454 -11.034 -16.825 1.00 92.25 87 LEU A O 1
ATOM 646 N N . THR A 1 88 ? 13.184 -11.895 -14.775 1.00 90.00 88 THR A N 1
ATOM 647 C CA . THR A 1 88 ? 12.708 -13.223 -15.214 1.00 90.00 88 THR A CA 1
ATOM 648 C C . THR A 1 88 ? 11.290 -13.208 -15.785 1.00 90.00 88 THR A C 1
ATOM 650 O O . THR A 1 88 ? 10.867 -14.179 -16.406 1.00 90.00 88 THR A O 1
ATOM 653 N N . ARG A 1 89 ? 10.525 -12.143 -15.523 1.00 92.81 89 ARG A N 1
ATOM 654 C CA . ARG A 1 89 ? 9.148 -11.998 -15.996 1.00 92.81 89 ARG A CA 1
ATOM 655 C C . ARG A 1 89 ? 9.142 -11.501 -17.438 1.00 92.81 89 ARG A C 1
ATOM 657 O O . ARG A 1 89 ? 10.084 -10.851 -17.879 1.00 92.81 89 ARG A O 1
ATOM 664 N N . GLU A 1 90 ? 8.026 -11.731 -18.121 1.00 94.50 90 GLU A N 1
ATOM 665 C CA . GLU A 1 90 ? 7.804 -11.222 -19.475 1.00 94.50 90 GLU A CA 1
ATOM 666 C C . GLU A 1 90 ? 8.090 -9.708 -19.578 1.00 94.50 90 GLU A C 1
ATOM 668 O O . GLU A 1 90 ? 7.754 -8.964 -18.644 1.00 94.50 90 GLU A O 1
ATOM 673 N N . PRO A 1 91 ? 8.638 -9.215 -20.707 1.00 94.75 91 PRO A N 1
ATOM 674 C CA . PRO A 1 91 ? 8.992 -7.803 -20.889 1.00 94.75 91 PRO A CA 1
ATOM 675 C C . PRO A 1 91 ? 7.843 -6.841 -20.578 1.00 94.75 91 PRO A C 1
ATOM 677 O O . PRO A 1 91 ? 8.037 -5.785 -19.979 1.00 94.75 91 PRO A O 1
ATOM 680 N N . GLU A 1 92 ? 6.616 -7.242 -20.905 1.00 96.31 92 GLU A N 1
ATOM 681 C CA . GLU A 1 92 ? 5.416 -6.484 -20.572 1.00 96.31 92 GLU A CA 1
ATOM 682 C C . GLU A 1 92 ? 5.180 -6.350 -19.062 1.00 96.31 92 GLU A C 1
ATOM 684 O O . GLU A 1 92 ? 4.755 -5.295 -18.593 1.00 96.31 92 GLU A O 1
ATOM 689 N N . ALA A 1 93 ? 5.461 -7.389 -18.278 1.00 96.56 93 ALA A N 1
ATOM 690 C CA . ALA A 1 93 ? 5.331 -7.342 -16.826 1.00 96.56 93 ALA A CA 1
ATOM 691 C C . ALA A 1 93 ? 6.412 -6.444 -16.196 1.00 96.56 93 ALA A C 1
ATOM 693 O O . ALA A 1 93 ? 6.148 -5.742 -15.213 1.00 96.56 93 ALA A O 1
ATOM 694 N N . VAL A 1 94 ? 7.615 -6.416 -16.778 1.00 96.56 94 VAL A N 1
ATOM 695 C CA . VAL A 1 94 ? 8.674 -5.469 -16.393 1.00 96.56 94 VAL A CA 1
ATOM 696 C C . VAL A 1 94 ? 8.252 -4.038 -16.730 1.00 96.56 94 VAL A C 1
ATOM 698 O O . VAL A 1 94 ? 8.303 -3.170 -15.861 1.00 96.56 94 VAL A O 1
ATOM 701 N N . PHE A 1 95 ? 7.727 -3.797 -17.931 1.00 98.31 95 PHE A N 1
ATOM 702 C CA . PHE A 1 95 ? 7.212 -2.483 -18.319 1.00 98.31 95 PHE A CA 1
ATOM 703 C C . PHE A 1 95 ? 6.014 -2.036 -17.463 1.00 98.31 95 PHE A C 1
ATOM 705 O O . PHE A 1 95 ? 5.937 -0.886 -17.039 1.00 98.31 95 PHE A O 1
ATOM 712 N N . THR A 1 96 ? 5.116 -2.959 -17.114 1.00 98.44 96 THR A N 1
ATOM 713 C CA . THR A 1 96 ? 4.019 -2.702 -16.165 1.00 98.44 96 THR A CA 1
ATOM 714 C C . THR A 1 96 ? 4.561 -2.292 -14.795 1.00 98.44 96 THR A C 1
ATOM 716 O O . THR A 1 96 ? 3.984 -1.432 -14.140 1.00 98.44 96 THR A O 1
ATOM 719 N N . THR A 1 97 ? 5.700 -2.850 -14.372 1.00 98.25 97 THR A N 1
ATOM 720 C CA . THR A 1 97 ? 6.371 -2.434 -13.129 1.00 98.25 97 THR A CA 1
ATOM 721 C C . THR A 1 97 ? 6.885 -0.996 -13.237 1.00 98.25 97 THR A C 1
ATOM 723 O O . THR A 1 97 ? 6.684 -0.221 -12.312 1.00 98.25 97 THR A O 1
ATOM 726 N N . LEU A 1 98 ? 7.465 -0.591 -14.372 1.00 98.31 98 LEU A N 1
ATOM 727 C CA . LEU A 1 98 ? 7.862 0.808 -14.588 1.00 98.31 98 LEU A CA 1
ATOM 728 C C . LEU A 1 98 ? 6.663 1.766 -14.508 1.00 98.31 98 LEU A C 1
ATOM 730 O O . LEU A 1 98 ? 6.742 2.778 -13.819 1.00 98.31 98 LEU A O 1
ATOM 734 N N . LEU A 1 99 ? 5.536 1.441 -15.150 1.00 98.62 99 LEU A N 1
ATOM 735 C CA . LEU A 1 99 ? 4.315 2.257 -15.057 1.00 98.62 99 LEU A CA 1
ATOM 736 C C . LEU A 1 99 ? 3.711 2.272 -13.642 1.00 98.62 99 LEU A C 1
ATOM 738 O O . LEU A 1 99 ? 3.154 3.286 -13.212 1.00 98.62 99 LEU A O 1
ATOM 742 N N . HIS A 1 100 ? 3.843 1.175 -12.893 1.00 98.62 100 HIS A N 1
ATOM 743 C CA . HIS A 1 100 ? 3.483 1.117 -11.475 1.00 98.62 100 HIS A CA 1
ATOM 744 C C . HIS A 1 100 ? 4.299 2.125 -10.665 1.00 98.62 100 HIS A C 1
ATOM 746 O O . HIS A 1 100 ? 3.723 2.961 -9.972 1.00 98.62 100 HIS A O 1
ATOM 752 N N . GLU A 1 101 ? 5.625 2.124 -10.801 1.00 98.50 101 GLU A N 1
ATOM 753 C CA . GLU A 1 101 ? 6.464 3.092 -10.086 1.00 98.50 101 GLU A CA 1
ATOM 754 C C . GLU A 1 101 ? 6.251 4.534 -10.588 1.00 98.50 101 GLU A C 1
ATOM 756 O O . GLU A 1 101 ? 6.263 5.472 -9.792 1.00 98.50 101 GLU A O 1
ATOM 761 N N . ALA A 1 102 ? 5.943 4.730 -11.876 1.00 98.75 102 ALA A N 1
ATOM 762 C CA . ALA A 1 102 ? 5.525 6.027 -12.415 1.00 98.75 102 ALA A CA 1
ATOM 763 C C . ALA A 1 102 ? 4.211 6.530 -11.798 1.00 98.75 102 ALA A C 1
ATOM 765 O O . ALA A 1 102 ? 4.033 7.736 -11.640 1.00 98.75 102 ALA A O 1
ATOM 766 N N . THR A 1 103 ? 3.313 5.625 -11.396 1.00 98.81 103 THR A N 1
ATOM 767 C CA . THR A 1 103 ? 2.074 5.987 -10.689 1.00 98.81 103 THR A CA 1
ATOM 768 C C . THR A 1 103 ? 2.394 6.606 -9.331 1.00 98.81 103 THR A C 1
ATOM 770 O O . THR A 1 103 ? 1.829 7.642 -8.983 1.00 98.81 103 THR A O 1
ATOM 773 N N . HIS A 1 104 ? 3.339 6.016 -8.593 1.00 98.56 104 HIS A N 1
ATOM 774 C CA . HIS A 1 104 ? 3.829 6.574 -7.332 1.00 98.56 104 HIS A CA 1
ATOM 775 C C . HIS A 1 104 ? 4.544 7.913 -7.538 1.00 98.56 104 HIS A C 1
ATOM 777 O O . HIS A 1 104 ? 4.305 8.854 -6.785 1.00 98.56 104 HIS A O 1
ATOM 783 N N . ALA A 1 105 ? 5.364 8.026 -8.585 1.00 98.44 105 ALA A N 1
ATOM 784 C CA . ALA A 1 105 ? 6.050 9.271 -8.917 1.00 98.44 105 ALA A CA 1
ATOM 785 C C . ALA A 1 105 ? 5.066 10.406 -9.252 1.00 98.44 105 ALA A C 1
ATOM 787 O O . ALA A 1 105 ? 5.218 11.526 -8.770 1.00 98.44 105 ALA A O 1
ATOM 788 N N . LEU A 1 106 ? 4.016 10.109 -10.023 1.00 98.62 106 LEU A N 1
ATOM 789 C CA . LEU A 1 106 ? 2.948 11.062 -10.322 1.00 98.62 106 LEU A CA 1
ATOM 790 C C . LEU A 1 106 ? 2.167 11.454 -9.060 1.00 98.62 106 LEU A C 1
ATOM 792 O O . LEU A 1 106 ? 1.804 12.618 -8.887 1.00 98.62 106 LEU A O 1
ATOM 796 N N . ALA A 1 107 ? 1.908 10.491 -8.173 1.00 98.44 107 ALA A N 1
ATOM 797 C CA . ALA A 1 107 ? 1.248 10.749 -6.902 1.00 98.44 107 ALA A CA 1
ATOM 798 C C . ALA A 1 107 ? 2.068 11.707 -6.027 1.00 98.44 107 ALA A C 1
ATOM 800 O O . ALA A 1 107 ? 1.508 12.660 -5.490 1.00 98.44 107 ALA A O 1
ATOM 801 N N . ASP A 1 108 ? 3.380 11.488 -5.934 1.00 98.19 108 ASP A N 1
ATOM 802 C CA . ASP A 1 108 ? 4.314 12.327 -5.182 1.00 98.19 108 ASP A CA 1
ATOM 803 C C . ASP A 1 108 ? 4.346 13.766 -5.713 1.00 98.19 108 ASP A C 1
ATOM 805 O O . ASP A 1 108 ? 4.070 14.700 -4.958 1.00 98.19 108 ASP A O 1
ATOM 809 N N . VAL A 1 109 ? 4.529 13.942 -7.030 1.00 97.62 109 VAL A N 1
ATOM 810 C CA . VAL A 1 109 ? 4.507 15.263 -7.690 1.00 97.62 109 VAL A CA 1
ATOM 811 C C . VAL A 1 109 ? 3.197 16.010 -7.431 1.00 97.62 109 VAL A C 1
ATOM 813 O O . VAL A 1 109 ? 3.195 17.224 -7.229 1.00 97.62 109 VAL A O 1
ATOM 816 N N . ARG A 1 110 ? 2.069 15.292 -7.391 1.00 98.19 110 ARG A N 1
ATOM 817 C CA . ARG A 1 110 ? 0.743 15.876 -7.138 1.00 98.19 110 ARG A CA 1
ATOM 818 C C . ARG A 1 110 ? 0.381 15.984 -5.649 1.00 98.19 110 ARG A C 1
ATOM 820 O O . ARG A 1 110 ? -0.731 16.408 -5.332 1.00 98.19 110 ARG A O 1
ATOM 827 N N . GLY A 1 111 ? 1.256 15.581 -4.724 1.00 97.62 111 GLY A N 1
ATOM 828 C CA . GLY A 1 111 ? 0.968 15.570 -3.283 1.00 97.62 111 GLY A CA 1
ATOM 829 C C . GLY A 1 111 ? -0.172 14.618 -2.886 1.00 97.62 111 GLY A C 1
ATOM 830 O O . GLY A 1 111 ? -0.887 14.845 -1.905 1.00 97.62 111 GLY A O 1
ATOM 831 N N . ILE A 1 112 ? -0.391 13.558 -3.665 1.00 98.19 112 ILE A N 1
ATOM 832 C CA . ILE A 1 112 ? -1.468 12.589 -3.483 1.00 98.19 112 ILE A CA 1
ATOM 833 C C . ILE A 1 112 ? -0.957 11.397 -2.679 1.00 98.19 112 ILE A C 1
ATOM 835 O O . ILE A 1 112 ? -0.137 10.612 -3.134 1.00 98.19 112 ILE A O 1
ATOM 839 N N . GLN A 1 113 ? -1.546 11.177 -1.505 1.00 97.56 113 GLN A N 1
ATOM 840 C CA . GLN A 1 113 ? -1.311 9.946 -0.755 1.00 97.56 113 GLN A CA 1
ATOM 841 C C . GLN A 1 113 ? -2.058 8.758 -1.393 1.00 97.56 113 GLN A C 1
ATOM 843 O O . GLN A 1 113 ? -3.254 8.545 -1.160 1.00 97.56 113 GLN A O 1
ATOM 848 N N . ASP A 1 114 ? -1.347 7.966 -2.182 1.00 97.50 114 ASP A N 1
ATOM 849 C CA . ASP A 1 114 ? -1.845 6.854 -2.999 1.00 97.50 114 ASP A CA 1
ATOM 850 C C . ASP A 1 114 ? -1.708 5.471 -2.324 1.00 97.50 114 ASP A C 1
ATOM 852 O O . ASP A 1 114 ? -2.410 4.515 -2.670 1.00 97.50 114 ASP A O 1
ATOM 856 N N . THR A 1 115 ? -0.901 5.382 -1.267 1.00 97.00 115 THR A N 1
ATOM 857 C CA . THR A 1 115 ? -0.748 4.177 -0.445 1.00 97.00 115 THR A CA 1
ATOM 858 C C . THR A 1 115 ? -1.081 4.404 1.034 1.00 97.00 115 THR A C 1
ATOM 860 O O . THR A 1 115 ? -1.207 5.517 1.551 1.00 97.00 115 THR A O 1
ATOM 863 N N . SER A 1 116 ? -1.289 3.302 1.752 1.00 93.31 116 SER A N 1
ATOM 864 C CA . SER A 1 116 ? -1.515 3.265 3.198 1.00 93.31 116 SER A CA 1
ATOM 865 C C . SER A 1 116 ? -0.848 2.031 3.813 1.00 93.31 116 SER A C 1
ATOM 867 O O . SER A 1 116 ? -0.228 1.228 3.115 1.00 93.31 116 SER A O 1
ATOM 869 N N . ARG A 1 117 ? -0.948 1.872 5.141 1.00 91.19 117 ARG A N 1
ATOM 870 C CA . ARG A 1 117 ? -0.321 0.761 5.887 1.00 91.19 117 ARG A CA 1
ATOM 871 C C . ARG A 1 117 ? 1.195 0.664 5.651 1.00 91.19 117 ARG A C 1
ATOM 873 O O . ARG A 1 117 ? 1.721 -0.444 5.547 1.00 91.19 117 ARG A O 1
ATOM 880 N N . GLN A 1 118 ? 1.878 1.814 5.615 1.00 86.00 118 GLN A N 1
ATOM 881 C CA . GLN A 1 118 ? 3.315 1.931 5.313 1.00 86.00 118 GLN A CA 1
ATOM 882 C C . GLN A 1 118 ? 3.651 1.379 3.913 1.00 86.00 118 GLN A C 1
ATOM 884 O O . GLN A 1 118 ? 4.447 0.455 3.782 1.00 86.00 118 GLN A O 1
ATOM 889 N N . GLY A 1 119 ? 2.961 1.869 2.878 1.00 85.38 119 GLY A N 1
ATOM 890 C CA . GLY A 1 119 ? 3.189 1.470 1.481 1.00 85.38 119 GLY A CA 1
ATOM 891 C C . GLY A 1 119 ? 2.635 0.097 1.081 1.00 85.38 119 GLY A C 1
ATOM 892 O O . GLY A 1 119 ? 2.657 -0.253 -0.089 1.00 85.38 119 GLY A O 1
ATOM 893 N N . ARG A 1 120 ? 2.106 -0.696 2.022 1.00 89.81 120 ARG A N 1
ATOM 894 C CA . ARG A 1 120 ? 1.629 -2.064 1.735 1.00 89.81 120 ARG A CA 1
ATOM 895 C C . ARG A 1 120 ? 0.278 -2.122 1.029 1.00 89.81 120 ARG A C 1
ATOM 897 O O . ARG A 1 120 ? -0.039 -3.143 0.433 1.00 89.81 120 ARG A O 1
ATOM 904 N N . TRP A 1 121 ? -0.541 -1.081 1.155 1.00 95.50 121 TRP A N 1
ATOM 905 C CA . TRP A 1 121 ? -1.902 -1.065 0.621 1.00 95.50 121 TRP A CA 1
ATOM 906 C C . TRP A 1 121 ? -2.103 0.087 -0.354 1.00 95.50 121 TRP A C 1
ATOM 908 O O . TRP A 1 121 ? -2.151 1.244 0.071 1.00 95.50 121 TRP A O 1
ATOM 918 N N . HIS A 1 122 ? -2.302 -0.239 -1.628 1.00 98.12 122 HIS A N 1
ATOM 919 C CA . HIS A 1 122 ? -2.578 0.712 -2.701 1.00 98.12 122 HIS A CA 1
ATOM 920 C C . HIS A 1 122 ? -4.063 1.073 -2.694 1.00 98.12 122 HIS A C 1
ATOM 922 O O . HIS A 1 122 ? -4.934 0.205 -2.794 1.00 98.12 122 HIS A O 1
ATOM 928 N N . ASN A 1 123 ? -4.374 2.352 -2.495 1.00 97.94 123 ASN A N 1
ATOM 929 C CA . ASN A 1 123 ? -5.747 2.810 -2.300 1.00 97.94 123 ASN A CA 1
ATOM 930 C C . ASN A 1 123 ? -6.428 3.169 -3.641 1.00 97.94 123 ASN A C 1
ATOM 932 O O . ASN A 1 123 ? -5.863 2.994 -4.716 1.00 97.94 123 ASN A O 1
ATOM 936 N N . LYS A 1 124 ? -7.679 3.647 -3.605 1.00 98.00 124 LYS A N 1
ATOM 937 C CA . LYS A 1 124 ? -8.418 3.981 -4.837 1.00 98.00 124 LYS A CA 1
ATOM 938 C C . LYS A 1 124 ? -7.770 5.127 -5.632 1.00 98.00 124 LYS A C 1
ATOM 940 O O . LYS A 1 124 ? -7.900 5.144 -6.847 1.00 98.00 124 LYS A O 1
ATOM 945 N N . LYS A 1 125 ? -7.052 6.045 -4.971 1.00 98.31 125 LYS A N 1
ATOM 946 C CA . LYS A 1 125 ? -6.320 7.136 -5.635 1.00 98.31 125 LYS A CA 1
ATOM 947 C C . LYS A 1 125 ? -5.168 6.588 -6.476 1.00 98.31 125 LYS A C 1
ATOM 949 O O . LYS A 1 125 ? -5.017 7.030 -7.606 1.00 98.31 125 LYS A O 1
ATOM 954 N N . PHE A 1 126 ? -4.448 5.574 -5.980 1.00 98.62 126 PHE A N 1
ATOM 955 C CA . PHE A 1 126 ? -3.476 4.837 -6.797 1.00 98.62 126 PHE A CA 1
ATOM 956 C C . PHE A 1 126 ? -4.138 4.280 -8.059 1.00 98.62 126 PHE A C 1
ATOM 958 O O . PHE A 1 126 ? -3.662 4.527 -9.156 1.00 98.62 126 PHE A O 1
ATOM 965 N N . SER A 1 127 ? -5.287 3.605 -7.926 1.00 98.44 127 SER A N 1
ATOM 966 C CA . SER A 1 127 ? -6.006 3.079 -9.094 1.00 98.44 127 SER A CA 1
ATOM 967 C C . SER A 1 127 ? -6.421 4.162 -10.092 1.00 98.44 127 SER A C 1
ATOM 969 O O . SER A 1 127 ? -6.454 3.882 -11.286 1.00 98.44 127 SER A O 1
ATOM 971 N N . THR A 1 128 ? -6.792 5.357 -9.627 1.00 98.50 128 THR A N 1
ATOM 972 C CA . THR A 1 128 ? -7.132 6.480 -10.509 1.00 98.50 128 THR A CA 1
ATOM 973 C C . THR A 1 128 ? -5.907 6.941 -11.296 1.00 98.50 128 THR A C 1
ATOM 975 O O . THR A 1 128 ? -5.981 7.025 -12.515 1.00 98.50 128 THR A O 1
ATOM 978 N N . LEU A 1 129 ? -4.772 7.148 -10.625 1.00 98.62 129 LEU A N 1
ATOM 979 C CA . LEU A 1 129 ? -3.525 7.564 -11.274 1.00 98.62 129 LEU A CA 1
ATOM 980 C C . LEU A 1 129 ? -2.969 6.476 -12.210 1.00 98.62 129 LEU A C 1
ATOM 982 O O . LEU A 1 129 ? -2.537 6.774 -13.318 1.00 98.62 129 LEU A O 1
ATOM 986 N N . ALA A 1 130 ? -3.055 5.204 -11.816 1.00 98.56 130 ALA A N 1
ATOM 987 C CA . ALA A 1 130 ? -2.679 4.066 -12.652 1.00 98.56 130 ALA A CA 1
ATOM 988 C C . ALA A 1 130 ? -3.488 4.032 -13.961 1.00 98.56 130 ALA A C 1
ATOM 990 O O . ALA A 1 130 ? -2.935 3.761 -15.026 1.00 98.56 130 ALA A O 1
ATOM 991 N N . ALA A 1 131 ? -4.785 4.356 -13.895 1.00 98.38 131 ALA A N 1
ATOM 992 C CA . ALA A 1 131 ? -5.635 4.466 -15.076 1.00 98.38 131 ALA A CA 1
ATOM 993 C C . ALA A 1 131 ? -5.239 5.645 -15.980 1.00 98.38 131 ALA A C 1
ATOM 995 O O . ALA A 1 131 ? -5.257 5.493 -17.201 1.00 98.38 131 ALA A O 1
ATOM 996 N N . GLU A 1 132 ? -4.821 6.783 -15.412 1.00 98.00 132 GLU A N 1
ATOM 997 C CA . GLU A 1 132 ? -4.278 7.914 -16.185 1.00 98.00 132 GLU A CA 1
ATOM 998 C C . GLU A 1 132 ? -3.004 7.529 -16.948 1.00 98.00 132 GLU A C 1
ATOM 1000 O O . GLU A 1 132 ? -2.829 7.937 -18.095 1.00 98.00 132 GLU A O 1
ATOM 1005 N N . LEU A 1 133 ? -2.158 6.684 -16.350 1.00 97.88 133 LEU A N 1
ATOM 1006 C CA . LEU A 1 133 ? -0.966 6.114 -16.989 1.00 97.88 133 LEU A CA 1
ATOM 1007 C C . LEU A 1 133 ? -1.274 4.912 -17.904 1.00 97.88 133 LEU A C 1
ATOM 1009 O O . LEU A 1 133 ? -0.372 4.270 -18.443 1.00 97.88 133 LEU A O 1
ATOM 1013 N N . GLY A 1 134 ? -2.556 4.599 -18.109 1.00 97.12 134 GLY A N 1
ATOM 1014 C CA . GLY A 1 134 ? -3.003 3.598 -19.070 1.00 97.12 134 GLY A CA 1
ATOM 1015 C C . GLY A 1 134 ? -2.960 2.148 -18.575 1.00 97.12 134 GLY A C 1
ATOM 1016 O O . GLY A 1 134 ? -2.926 1.230 -19.404 1.00 97.12 134 GLY A O 1
ATOM 1017 N N . MET A 1 135 ? -2.983 1.924 -17.260 1.00 98.38 135 MET A N 1
ATOM 1018 C CA . MET A 1 135 ? -3.106 0.598 -16.645 1.00 98.38 135 MET A CA 1
ATOM 1019 C C . MET A 1 135 ? -4.524 0.327 -16.127 1.00 98.38 135 MET A C 1
ATOM 1021 O O . MET A 1 135 ? -5.234 1.225 -15.685 1.00 98.38 135 MET A O 1
ATOM 1025 N N . SER A 1 136 ? -4.927 -0.942 -16.125 1.00 97.25 136 SER A N 1
ATOM 1026 C CA . SER A 1 136 ? -6.102 -1.427 -15.392 1.00 97.25 136 SER A CA 1
ATOM 1027 C C . SER A 1 136 ? -5.662 -2.098 -14.098 1.00 97.25 136 SER A C 1
ATOM 1029 O O . SER A 1 136 ? -4.747 -2.923 -14.113 1.00 97.25 136 SER A O 1
ATOM 1031 N N . THR A 1 137 ? -6.322 -1.773 -12.985 1.00 98.06 137 THR A N 1
ATOM 1032 C CA . THR A 1 137 ? -6.018 -2.365 -11.677 1.00 98.06 137 THR A CA 1
ATOM 1033 C C . THR A 1 137 ? -7.080 -3.377 -11.262 1.00 98.06 137 THR A C 1
ATOM 1035 O O . THR A 1 137 ? -8.263 -3.239 -11.578 1.00 98.06 137 THR A O 1
ATOM 1038 N N . THR A 1 138 ? -6.661 -4.395 -10.514 1.00 97.75 138 THR A N 1
ATOM 1039 C CA . THR A 1 138 ? -7.563 -5.340 -9.846 1.00 97.75 138 THR A CA 1
ATOM 1040 C C . THR A 1 138 ? -7.389 -5.210 -8.340 1.00 97.75 138 THR A C 1
ATOM 1042 O O . THR A 1 138 ? -6.269 -5.121 -7.842 1.00 97.75 138 THR A O 1
ATOM 1045 N N . LYS A 1 139 ? -8.495 -5.182 -7.594 1.00 96.88 139 LYS A N 1
ATOM 1046 C CA . LYS A 1 139 ? -8.444 -5.091 -6.133 1.00 96.88 139 LYS A CA 1
ATOM 1047 C C . LYS A 1 139 ? -8.035 -6.437 -5.527 1.00 96.88 139 LYS A C 1
ATOM 1049 O O . LYS A 1 139 ? -8.727 -7.428 -5.723 1.00 96.88 139 LYS A O 1
ATOM 1054 N N . ASP A 1 140 ? -6.976 -6.424 -4.729 1.00 96.31 140 ASP A N 1
ATOM 1055 C CA . ASP A 1 140 ? -6.479 -7.545 -3.931 1.00 96.31 140 ASP A CA 1
ATOM 1056 C C . ASP A 1 140 ? -6.680 -7.301 -2.424 1.00 96.31 140 ASP A C 1
ATOM 1058 O O . ASP A 1 140 ? -6.566 -6.174 -1.927 1.00 96.31 140 ASP A O 1
ATOM 1062 N N . ASP A 1 141 ? -6.958 -8.372 -1.678 1.00 94.50 141 ASP A N 1
ATOM 1063 C CA . ASP A 1 141 ? -7.284 -8.320 -0.245 1.00 94.50 141 ASP A CA 1
ATOM 1064 C C . ASP A 1 141 ? -6.090 -7.989 0.662 1.00 94.50 141 ASP A C 1
ATOM 1066 O O . ASP A 1 141 ? -6.272 -7.655 1.840 1.00 94.50 141 ASP A O 1
ATOM 1070 N N . LYS A 1 142 ? -4.860 -8.053 0.144 1.00 91.88 142 LYS A N 1
ATOM 1071 C CA . LYS A 1 142 ? -3.626 -7.766 0.888 1.00 91.88 142 LYS A CA 1
ATOM 1072 C C . LYS A 1 142 ? -2.924 -6.512 0.379 1.00 91.88 142 LYS A C 1
ATOM 1074 O O . LYS A 1 142 ? -2.439 -5.730 1.198 1.00 91.88 142 LYS A O 1
ATOM 1079 N N . LEU A 1 143 ? -2.883 -6.324 -0.936 1.00 92.75 143 LEU A N 1
ATOM 1080 C CA . LEU A 1 143 ? -2.104 -5.291 -1.618 1.00 92.75 143 LEU A CA 1
ATOM 1081 C C . LEU A 1 143 ? -2.943 -4.080 -2.048 1.00 92.75 143 LEU A C 1
ATOM 1083 O O . LEU A 1 143 ? -2.382 -3.052 -2.440 1.00 92.75 143 LEU A O 1
ATOM 1087 N N . GLY A 1 144 ? -4.273 -4.164 -1.960 1.00 96.44 144 GLY A N 1
ATOM 1088 C CA . GLY A 1 144 ? -5.172 -3.152 -2.504 1.00 96.44 144 GLY A CA 1
ATOM 1089 C C . GLY A 1 144 ? -5.159 -3.184 -4.032 1.00 96.44 144 GLY A C 1
ATOM 1090 O O . GLY A 1 144 ? -5.189 -4.254 -4.624 1.00 96.44 144 GLY A O 1
ATOM 1091 N N . TYR A 1 145 ? -5.095 -2.028 -4.686 1.00 97.88 145 TYR A N 1
ATOM 1092 C CA . TYR A 1 145 ? -5.085 -1.922 -6.155 1.00 97.88 145 TYR A CA 1
ATOM 1093 C C . TYR A 1 145 ? -3.689 -2.085 -6.790 1.00 97.88 145 TYR A C 1
ATOM 1095 O O . TYR A 1 145 ? -3.455 -1.571 -7.876 1.00 97.88 145 TYR A O 1
ATOM 1103 N N . SER A 1 146 ? -2.753 -2.760 -6.111 1.00 96.38 146 SER A N 1
ATOM 1104 C CA . SER A 1 146 ? -1.388 -2.977 -6.620 1.00 96.38 146 SER A CA 1
ATOM 1105 C C . SER A 1 146 ? -1.314 -3.855 -7.872 1.00 96.38 146 SER A C 1
ATOM 1107 O O . SER A 1 146 ? -0.430 -3.607 -8.686 1.00 96.38 146 SER A O 1
ATOM 1109 N N . PRO A 1 147 ? -2.139 -4.913 -8.030 1.00 97.00 147 PRO A N 1
ATOM 1110 C CA . PRO A 1 147 ? -2.120 -5.705 -9.253 1.00 97.00 147 PRO A CA 1
ATOM 1111 C C . PRO A 1 147 ? -2.592 -4.872 -10.445 1.00 97.00 147 PRO A C 1
ATOM 1113 O O . PRO A 1 147 ? -3.760 -4.482 -10.518 1.00 97.00 147 PRO A O 1
ATOM 1116 N N . CYS A 1 148 ? -1.673 -4.633 -11.377 1.00 97.06 148 CYS A N 1
ATOM 1117 C CA . CYS A 1 148 ? -1.881 -3.825 -12.571 1.00 97.06 148 CYS A CA 1
ATOM 1118 C C . CYS A 1 148 ? -1.650 -4.658 -13.836 1.00 97.06 148 CYS A C 1
ATOM 1120 O O . CYS A 1 148 ? -0.822 -5.567 -13.856 1.00 97.06 148 CYS A O 1
ATOM 1122 N N . THR A 1 149 ? -2.364 -4.312 -14.902 1.00 97.44 149 THR A N 1
ATOM 1123 C CA . THR A 1 149 ? -2.165 -4.834 -16.262 1.00 97.44 149 THR A CA 1
ATOM 1124 C C . THR A 1 149 ? -2.216 -3.680 -17.255 1.00 97.44 149 THR A C 1
ATOM 1126 O O . THR A 1 149 ? -2.884 -2.673 -17.004 1.00 97.44 149 THR A O 1
ATOM 1129 N N . LEU A 1 150 ? -1.520 -3.797 -18.386 1.00 96.62 150 LEU A N 1
ATOM 1130 C CA . LEU A 1 150 ? -1.645 -2.808 -19.454 1.00 96.62 150 LEU A CA 1
ATOM 1131 C C . LEU 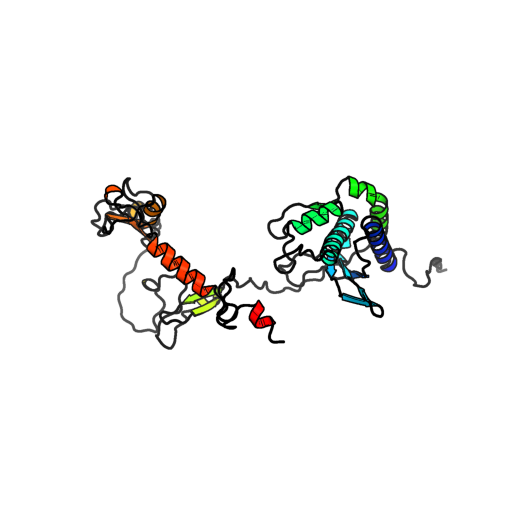A 1 150 ? -3.027 -2.908 -20.102 1.00 96.62 150 LEU A C 1
ATOM 1133 O O . LEU A 1 150 ? -3.501 -4.005 -20.393 1.00 96.62 150 LEU A O 1
ATOM 1137 N N . THR A 1 151 ? -3.640 -1.763 -20.398 1.00 96.81 151 THR A N 1
ATOM 1138 C CA . THR A 1 151 ? -4.769 -1.737 -21.339 1.00 96.81 151 THR A CA 1
ATOM 1139 C C . THR A 1 151 ? -4.286 -2.072 -22.754 1.00 96.81 151 THR A C 1
ATOM 1141 O O . THR A 1 151 ? -3.122 -1.834 -23.086 1.00 96.81 151 THR A O 1
ATOM 1144 N N . ASP A 1 152 ? -5.177 -2.556 -23.624 1.00 94.62 152 ASP A N 1
ATOM 1145 C CA . ASP A 1 152 ? -4.840 -2.856 -25.027 1.00 94.62 152 ASP A CA 1
ATOM 1146 C C . ASP A 1 152 ? -4.272 -1.638 -25.762 1.00 94.62 152 ASP A C 1
ATOM 1148 O O . ASP A 1 152 ? -3.320 -1.738 -26.537 1.00 94.62 152 ASP A O 1
ATOM 1152 N N . LEU A 1 153 ? -4.816 -0.459 -25.461 1.00 94.88 153 LEU A N 1
ATOM 1153 C CA . LEU A 1 153 ? -4.368 0.802 -26.029 1.00 94.88 153 LEU A CA 1
ATOM 1154 C C . LEU A 1 153 ? -2.942 1.156 -25.580 1.00 94.88 153 LEU A C 1
ATOM 1156 O O . LEU A 1 153 ? -2.121 1.563 -26.400 1.00 94.88 153 LEU A O 1
ATOM 1160 N N . THR A 1 154 ? -2.622 0.968 -24.300 1.00 96.75 154 THR A N 1
ATOM 1161 C CA . THR A 1 154 ? -1.265 1.168 -23.768 1.00 96.75 154 THR A CA 1
ATOM 1162 C C . THR A 1 154 ? -0.289 0.151 -24.345 1.00 96.75 154 THR A C 1
ATOM 1164 O O . THR A 1 154 ? 0.789 0.533 -24.796 1.00 96.75 154 THR A O 1
ATOM 1167 N N . ARG A 1 155 ? -0.685 -1.124 -24.427 1.00 96.38 155 ARG A N 1
ATOM 1168 C CA . ARG A 1 155 ? 0.111 -2.185 -25.058 1.00 96.38 155 ARG A CA 1
ATOM 1169 C C . ARG A 1 155 ? 0.449 -1.839 -26.509 1.00 96.38 155 ARG A C 1
ATOM 1171 O O . ARG A 1 155 ? 1.604 -1.939 -26.909 1.00 96.38 155 ARG A O 1
ATOM 1178 N N . ALA A 1 156 ? -0.533 -1.372 -27.282 1.00 96.38 156 ALA A N 1
ATOM 1179 C CA . ALA A 1 156 ? -0.318 -0.944 -28.661 1.00 96.38 156 ALA A CA 1
ATOM 1180 C C . ALA A 1 156 ? 0.625 0.269 -28.753 1.00 96.38 156 ALA A C 1
ATOM 1182 O O . ALA A 1 156 ? 1.536 0.275 -29.581 1.00 96.38 156 ALA A O 1
ATOM 1183 N N . ARG A 1 157 ? 0.453 1.274 -27.882 1.00 96.69 157 ARG A N 1
ATOM 1184 C CA . ARG A 1 157 ? 1.298 2.483 -27.863 1.00 96.69 157 ARG A CA 1
ATOM 1185 C C . ARG A 1 157 ? 2.756 2.199 -27.524 1.00 96.69 157 ARG A C 1
ATOM 1187 O O . ARG A 1 157 ? 3.630 2.825 -28.112 1.00 96.69 157 ARG A O 1
ATOM 1194 N N . TYR A 1 158 ? 3.008 1.302 -26.574 1.00 97.81 158 TYR A N 1
ATOM 1195 C CA . TYR A 1 158 ? 4.354 0.980 -26.094 1.00 97.81 158 TYR A CA 1
ATOM 1196 C C . TYR A 1 158 ? 4.937 -0.279 -26.740 1.00 97.81 158 TYR A C 1
ATOM 1198 O O . TYR A 1 158 ? 5.956 -0.780 -26.282 1.00 97.81 158 TYR A O 1
ATOM 1206 N N . LYS A 1 159 ? 4.339 -0.781 -27.829 1.00 97.62 159 LYS A N 1
ATOM 1207 C CA . LYS A 1 159 ? 4.779 -2.012 -28.500 1.00 97.62 159 LYS A CA 1
ATOM 1208 C C . LYS A 1 159 ? 6.273 -2.006 -28.845 1.00 97.62 159 LYS A C 1
ATOM 1210 O O . LYS A 1 159 ? 6.941 -2.998 -28.587 1.00 97.62 159 LYS A O 1
ATOM 1215 N N . ALA A 1 160 ? 6.780 -0.905 -29.407 1.00 97.00 160 ALA A N 1
ATOM 1216 C CA . ALA A 1 160 ? 8.201 -0.770 -29.740 1.00 97.00 160 ALA A CA 1
ATOM 1217 C C . ALA A 1 160 ? 9.079 -0.775 -28.477 1.00 97.00 160 ALA A C 1
ATOM 1219 O O . ALA A 1 160 ? 9.993 -1.577 -28.375 1.00 97.00 160 ALA A O 1
ATOM 1220 N N . VAL A 1 161 ? 8.707 0.011 -27.461 1.00 97.12 161 VAL A N 1
ATOM 1221 C CA . VAL A 1 161 ? 9.421 0.075 -26.173 1.00 97.12 161 VAL A CA 1
ATOM 1222 C C . VAL A 1 161 ? 9.489 -1.293 -25.484 1.00 97.12 161 VAL A C 1
ATOM 1224 O O . VAL A 1 161 ? 10.521 -1.674 -24.942 1.00 97.12 161 VAL A O 1
ATOM 1227 N N . ILE A 1 162 ? 8.393 -2.055 -25.506 1.00 96.75 162 ILE A N 1
ATOM 1228 C CA . ILE A 1 162 ? 8.336 -3.402 -24.924 1.00 96.75 162 ILE A CA 1
ATOM 1229 C C . ILE A 1 162 ? 9.201 -4.383 -25.732 1.00 96.75 162 ILE A C 1
ATOM 1231 O O . ILE A 1 162 ? 9.825 -5.263 -25.140 1.00 96.75 162 ILE A O 1
ATOM 1235 N N . ALA A 1 163 ? 9.269 -4.232 -27.059 1.00 94.75 163 ALA A N 1
ATOM 1236 C CA . ALA A 1 163 ? 10.158 -5.030 -27.901 1.00 94.75 163 ALA A CA 1
ATOM 1237 C C . ALA A 1 163 ? 11.638 -4.730 -27.601 1.00 94.75 163 ALA A C 1
ATOM 1239 O O . ALA A 1 163 ? 12.404 -5.665 -27.385 1.00 94.75 163 ALA A O 1
ATOM 1240 N N . ASP A 1 164 ? 12.010 -3.456 -27.465 1.00 91.94 164 ASP A N 1
ATOM 1241 C CA . ASP A 1 164 ? 13.375 -3.048 -27.104 1.00 91.94 164 ASP A CA 1
ATOM 1242 C C . ASP A 1 164 ? 13.769 -3.586 -25.715 1.00 91.94 164 ASP A C 1
ATOM 1244 O O . ASP A 1 164 ? 14.864 -4.120 -25.522 1.00 91.94 164 ASP A O 1
ATOM 1248 N N . LEU A 1 165 ? 12.845 -3.535 -24.744 1.00 92.12 165 LEU A N 1
ATOM 1249 C CA . LEU A 1 165 ? 13.035 -4.181 -23.441 1.00 92.12 165 LEU A CA 1
ATOM 1250 C C . LEU A 1 165 ? 13.238 -5.691 -23.588 1.00 92.12 165 LEU A C 1
ATOM 1252 O O . LEU A 1 165 ? 14.121 -6.247 -22.942 1.00 92.12 165 LEU A O 1
ATOM 1256 N N . SER A 1 166 ? 12.467 -6.361 -24.447 1.00 90.69 166 SER A N 1
ATOM 1257 C CA . SER A 1 166 ? 12.632 -7.795 -24.707 1.00 90.69 166 SER A CA 1
ATOM 1258 C C . SER A 1 166 ? 14.021 -8.139 -25.237 1.00 90.69 166 SER A C 1
ATOM 1260 O O . SER A 1 166 ? 14.558 -9.193 -24.900 1.00 90.69 166 SER A O 1
ATOM 1262 N N . GLU A 1 167 ? 14.615 -7.275 -26.059 1.00 86.75 167 GLU A N 1
ATOM 1263 C CA . GLU A 1 167 ? 15.968 -7.489 -26.564 1.00 86.75 167 GLU A CA 1
ATOM 1264 C C . GLU A 1 167 ? 17.032 -7.301 -25.480 1.00 86.75 167 GLU A C 1
ATOM 1266 O O . GLU A 1 167 ? 18.061 -7.976 -25.533 1.00 86.75 167 GLU A O 1
ATOM 1271 N N . ALA A 1 168 ? 16.786 -6.443 -24.487 1.00 84.00 168 ALA A N 1
ATOM 1272 C CA . ALA A 1 168 ? 17.720 -6.155 -23.399 1.00 84.00 168 ALA A CA 1
ATOM 1273 C C . ALA A 1 168 ? 17.590 -7.106 -22.189 1.00 84.00 168 ALA A C 1
ATOM 1275 O O . ALA A 1 168 ? 18.583 -7.381 -21.510 1.00 84.00 168 ALA A O 1
ATOM 1276 N N . LEU A 1 169 ? 16.395 -7.649 -21.927 1.00 82.38 169 LEU A N 1
ATOM 1277 C CA . LEU A 1 169 ? 16.076 -8.557 -20.811 1.00 82.38 169 LEU A CA 1
ATOM 1278 C C . LEU A 1 169 ? 16.579 -9.995 -21.049 1.00 82.38 169 LEU A C 1
ATOM 1280 O O . LEU A 1 169 ? 15.834 -10.966 -20.956 1.00 82.38 169 LEU A O 1
ATOM 1284 N N . ARG A 1 170 ? 17.869 -10.150 -21.362 1.00 80.31 170 ARG A N 1
ATOM 1285 C CA . ARG A 1 170 ? 18.502 -11.455 -21.652 1.00 80.31 170 ARG A CA 1
ATOM 1286 C C . ARG A 1 170 ? 19.199 -12.093 -20.452 1.00 80.31 170 ARG A C 1
ATOM 1288 O O . ARG A 1 170 ? 19.750 -13.183 -20.568 1.00 80.31 170 ARG A O 1
ATOM 1295 N N . PHE A 1 171 ? 19.209 -11.411 -19.312 1.00 80.00 171 PHE A N 1
ATOM 1296 C CA . PHE A 1 171 ? 19.798 -11.895 -18.070 1.00 80.00 171 PHE A CA 1
ATOM 1297 C C . PHE A 1 171 ? 19.016 -11.354 -16.877 1.00 80.00 171 PHE A C 1
ATOM 1299 O O . PHE A 1 171 ? 18.380 -10.303 -16.943 1.00 80.00 171 PHE A O 1
ATOM 1306 N N . TYR A 1 172 ? 19.073 -12.090 -15.775 1.00 85.88 172 TYR A N 1
ATOM 1307 C CA . TYR A 1 172 ? 18.379 -11.755 -14.544 1.00 85.88 172 TYR A CA 1
ATOM 1308 C C . TYR A 1 172 ? 19.245 -12.113 -13.344 1.00 85.88 172 TYR A C 1
ATOM 1310 O O . TYR A 1 172 ? 20.186 -12.905 -13.428 1.00 85.88 172 TYR A O 1
ATOM 1318 N N . ARG A 1 173 ? 18.913 -11.518 -12.204 1.00 86.88 173 ARG A N 1
ATOM 1319 C CA . ARG A 1 173 ? 19.552 -11.834 -10.933 1.00 86.88 173 ARG A CA 1
ATOM 1320 C C . ARG A 1 173 ? 18.858 -13.033 -10.291 1.00 86.88 173 ARG A C 1
ATOM 1322 O O . ARG A 1 173 ? 17.633 -13.084 -10.247 1.00 86.88 173 ARG A O 1
ATOM 1329 N N . HIS A 1 174 ? 19.615 -13.985 -9.754 1.00 85.31 174 HIS A N 1
ATOM 1330 C CA . HIS A 1 174 ? 19.020 -15.045 -8.940 1.00 85.31 174 HIS A CA 1
ATOM 1331 C C . HIS A 1 174 ? 18.497 -14.486 -7.609 1.00 85.31 174 HIS A C 1
ATOM 1333 O O . HIS A 1 174 ? 19.159 -13.615 -7.035 1.00 85.31 174 HIS A O 1
ATOM 1339 N N . PRO A 1 175 ? 17.358 -14.994 -7.099 1.00 83.00 175 PRO A N 1
ATOM 1340 C CA . PRO A 1 175 ? 16.893 -14.654 -5.765 1.00 83.00 175 PRO A CA 1
ATOM 1341 C C . PRO A 1 175 ? 17.983 -14.903 -4.732 1.00 83.00 175 PRO A C 1
ATOM 1343 O O . PRO A 1 175 ? 18.616 -15.962 -4.726 1.00 83.00 175 PRO A O 1
ATOM 1346 N N . GLU A 1 176 ? 18.197 -13.927 -3.857 1.00 81.25 176 GLU A N 1
ATOM 1347 C CA . GLU A 1 176 ? 19.063 -14.137 -2.710 1.00 81.25 176 GLU A CA 1
ATOM 1348 C C . GLU A 1 176 ? 18.422 -15.212 -1.829 1.00 81.25 176 GLU A C 1
ATOM 1350 O O . GLU A 1 176 ? 17.220 -15.130 -1.541 1.00 81.25 176 GLU A O 1
ATOM 1355 N N . PRO A 1 177 ? 19.187 -16.226 -1.391 1.00 69.88 177 PRO A N 1
ATOM 1356 C CA . PRO A 1 177 ? 18.682 -17.149 -0.403 1.00 69.88 177 PRO A CA 1
ATOM 1357 C C . PRO A 1 177 ? 18.374 -16.325 0.841 1.00 69.88 177 PRO A C 1
ATOM 1359 O O . PRO A 1 177 ? 19.270 -15.849 1.540 1.00 69.88 177 PRO A O 1
ATOM 1362 N N . THR A 1 178 ? 17.090 -16.166 1.150 1.00 64.12 178 THR A N 1
ATOM 1363 C CA . THR A 1 178 ? 16.719 -15.913 2.531 1.00 64.12 178 THR A CA 1
ATOM 1364 C C . THR A 1 178 ? 17.298 -17.092 3.283 1.00 64.12 178 THR A C 1
ATOM 1366 O O . THR A 1 178 ? 16.901 -18.226 2.999 1.00 64.12 178 THR A O 1
ATOM 1369 N N . GLY A 1 179 ? 18.262 -16.860 4.182 1.00 53.44 179 GLY A N 1
ATOM 1370 C CA . GLY A 1 179 ? 18.715 -17.917 5.085 1.00 53.44 179 GLY A CA 1
ATOM 1371 C C . GLY A 1 179 ? 17.497 -18.605 5.700 1.00 53.44 179 GLY A C 1
ATOM 1372 O O . GLY A 1 179 ? 16.398 -18.043 5.651 1.00 53.44 179 GLY A O 1
ATOM 1373 N N . GLU A 1 180 ? 17.666 -19.797 6.275 1.00 47.94 180 GLU A N 1
ATOM 1374 C CA . GLU A 1 180 ? 16.643 -20.415 7.123 1.00 47.94 180 GLU A CA 1
ATOM 1375 C C . GLU A 1 180 ? 16.378 -19.498 8.323 1.00 47.94 180 GLU A C 1
ATOM 1377 O O . GLU A 1 180 ? 16.794 -19.721 9.458 1.00 47.94 180 GLU A O 1
ATOM 1382 N N . GLY A 1 181 ? 15.718 -18.377 8.063 1.00 46.31 181 GLY A N 1
ATOM 1383 C CA . GLY A 1 181 ? 15.141 -17.510 9.033 1.00 46.31 181 GLY A CA 1
ATOM 1384 C C . GLY A 1 181 ? 14.106 -18.413 9.619 1.00 46.31 181 GLY A C 1
ATOM 1385 O O . GLY A 1 181 ? 13.057 -18.604 8.998 1.00 46.31 181 GLY A O 1
ATOM 1386 N N . LYS A 1 182 ? 14.442 -18.996 10.782 1.00 41.66 182 LYS A N 1
ATOM 1387 C CA . LYS A 1 182 ? 13.478 -19.581 11.701 1.00 41.66 182 LYS A CA 1
ATOM 1388 C C . LYS A 1 182 ? 12.278 -18.690 11.555 1.00 41.66 182 LYS A C 1
ATOM 1390 O O . LYS A 1 182 ? 12.398 -17.487 11.826 1.00 41.66 182 LYS A O 1
ATOM 1395 N N . SER A 1 183 ? 11.211 -19.242 10.984 1.00 38.94 183 SER A N 1
ATOM 1396 C CA . SER A 1 183 ? 9.982 -18.503 10.811 1.00 38.94 183 SER A CA 1
ATOM 1397 C C . SER A 1 183 ? 9.752 -17.861 12.163 1.00 38.94 183 SER A C 1
ATOM 1399 O O . SER A 1 183 ? 9.543 -18.558 13.158 1.00 38.94 183 SER A O 1
ATOM 1401 N N . ARG A 1 184 ? 9.914 -16.536 12.253 1.00 47.47 184 ARG A N 1
ATOM 1402 C CA . ARG A 1 184 ? 9.361 -15.831 13.391 1.00 47.47 184 ARG A CA 1
ATOM 1403 C C . ARG A 1 184 ? 7.889 -15.957 13.110 1.00 47.47 184 ARG A C 1
ATOM 1405 O O . ARG A 1 184 ? 7.317 -15.113 12.421 1.00 47.47 184 ARG A O 1
ATOM 1412 N N . THR A 1 185 ? 7.315 -17.052 13.608 1.00 42.81 185 THR A N 1
ATOM 1413 C CA . THR A 1 185 ? 5.903 -17.164 13.901 1.00 42.81 185 THR A CA 1
ATOM 1414 C C . THR A 1 185 ? 5.578 -15.838 14.525 1.00 42.81 185 THR A C 1
ATOM 1416 O O . THR A 1 185 ? 6.121 -15.485 15.576 1.00 42.81 185 THR A O 1
ATOM 1419 N N . ASN A 1 186 ? 4.842 -15.036 13.765 1.00 42.59 186 ASN A N 1
ATOM 1420 C CA . ASN A 1 186 ? 4.413 -13.738 14.200 1.00 42.59 186 ASN A CA 1
ATOM 1421 C C . ASN A 1 186 ? 3.718 -13.986 15.537 1.00 42.59 186 ASN A C 1
ATOM 1423 O O . ASN A 1 186 ? 2.615 -14.527 15.574 1.00 42.59 186 ASN A O 1
ATOM 1427 N N . ASN A 1 187 ? 4.382 -13.661 16.644 1.00 51.78 187 ASN A N 1
ATOM 1428 C CA . ASN A 1 187 ? 3.860 -13.895 17.981 1.00 51.78 187 ASN A CA 1
ATOM 1429 C C . ASN A 1 187 ? 2.825 -12.825 18.332 1.00 51.78 187 ASN A C 1
ATOM 1431 O O . ASN A 1 187 ? 2.598 -12.527 19.498 1.00 51.78 187 ASN A O 1
ATOM 1435 N N . ASN A 1 188 ? 2.124 -12.299 17.322 1.00 48.16 188 ASN A N 1
ATOM 1436 C CA . ASN A 1 188 ? 0.854 -11.638 17.539 1.00 48.16 188 ASN A CA 1
ATOM 1437 C C . ASN A 1 188 ? -0.196 -12.596 18.136 1.00 48.16 188 ASN A C 1
ATOM 1439 O O . ASN A 1 188 ? -1.235 -12.134 18.589 1.00 48.16 188 ASN A O 1
ATOM 1443 N N . ASN A 1 189 ? 0.131 -13.891 18.246 1.00 55.16 189 ASN A N 1
ATOM 1444 C CA . ASN A 1 189 ? -0.448 -14.847 19.194 1.00 55.16 189 ASN A CA 1
ATOM 1445 C C . ASN A 1 189 ? 0.020 -14.632 20.656 1.00 55.16 189 ASN A C 1
ATOM 1447 O O . ASN A 1 189 ? 0.172 -15.580 21.426 1.00 55.16 189 ASN A O 1
ATOM 1451 N N . GLY A 1 190 ? 0.354 -13.391 21.015 1.00 63.09 190 GLY A N 1
ATOM 1452 C CA . GLY A 1 190 ? 0.631 -13.016 22.389 1.00 63.09 190 GLY A CA 1
ATOM 1453 C C . GLY A 1 190 ? -0.686 -13.059 23.143 1.00 63.09 190 GLY A C 1
ATOM 1454 O O . GLY A 1 190 ? -1.599 -12.299 22.816 1.00 63.09 190 GLY A O 1
ATOM 1455 N N . VAL A 1 191 ? -0.793 -13.956 24.109 1.00 77.75 191 VAL A N 1
ATOM 1456 C CA . VAL A 1 191 ? -1.945 -14.057 24.987 1.00 77.75 191 VAL A CA 1
ATOM 1457 C C . VAL A 1 191 ? -1.851 -12.905 25.983 1.00 77.75 191 VAL A C 1
ATOM 1459 O O . VAL A 1 191 ? -0.806 -12.682 26.601 1.00 77.75 191 VAL A O 1
ATOM 1462 N N . SER A 1 192 ? -2.903 -12.093 26.048 1.00 90.06 192 SER A N 1
ATOM 1463 C CA . SER A 1 192 ? -3.023 -11.049 27.063 1.00 90.06 192 SER A CA 1
ATOM 1464 C C . SER A 1 192 ? -3.589 -11.697 28.314 1.00 90.06 192 SER A C 1
ATOM 1466 O O . SER A 1 192 ? -4.719 -12.168 28.281 1.00 90.06 192 SER A O 1
ATOM 1468 N N . CYS A 1 193 ? -2.806 -11.717 29.386 1.00 89.25 193 CYS A N 1
ATOM 1469 C CA . CYS A 1 193 ? -3.192 -12.315 30.651 1.00 89.25 193 CYS A CA 1
ATOM 1470 C C . CYS A 1 193 ? -3.375 -11.222 31.705 1.00 89.25 193 CYS A C 1
ATOM 1472 O O . CYS A 1 193 ? -2.509 -10.359 31.896 1.00 89.25 193 CYS A O 1
ATOM 1474 N N . GLU A 1 194 ? -4.495 -11.276 32.407 1.00 91.31 194 GLU A N 1
ATOM 1475 C CA . GLU A 1 194 ? -4.877 -10.329 33.441 1.00 91.31 194 GLU A CA 1
ATOM 1476 C C . GLU A 1 194 ? -4.779 -10.978 34.819 1.00 91.31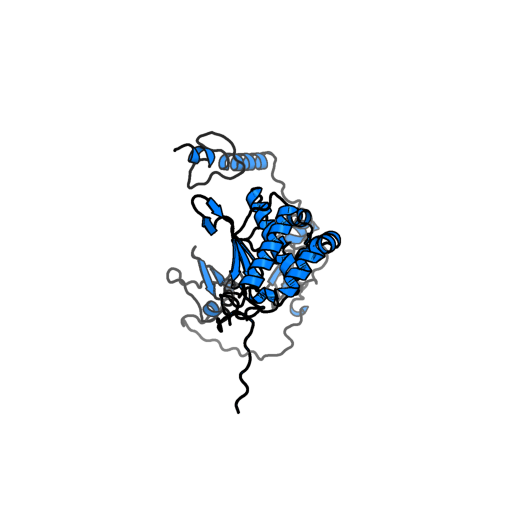 194 GLU A C 1
ATOM 1478 O O . GLU A 1 194 ? -5.128 -12.147 35.027 1.00 91.31 194 GLU A O 1
ATOM 1483 N N . CYS A 1 195 ? -4.265 -10.205 35.767 1.00 87.19 195 CYS A N 1
ATOM 1484 C CA . CYS A 1 195 ? -4.308 -10.538 37.180 1.00 87.19 195 CYS A CA 1
ATOM 1485 C C . CYS A 1 195 ? -5.623 -10.034 37.797 1.00 87.19 195 CYS A C 1
ATOM 1487 O O . CYS A 1 195 ? -6.323 -9.226 37.196 1.00 87.19 195 CYS A O 1
ATOM 1489 N N . GLU A 1 196 ? -5.935 -10.460 39.020 1.00 82.00 196 GLU A N 1
ATOM 1490 C CA . GLU A 1 196 ? -7.041 -9.881 39.801 1.00 82.00 196 GLU A CA 1
ATOM 1491 C C . GLU A 1 196 ? -6.732 -8.466 40.300 1.00 82.00 196 GLU A C 1
ATOM 1493 O O . GLU A 1 196 ? -7.622 -7.634 40.463 1.00 82.00 196 GLU A O 1
ATOM 1498 N N . CYS A 1 197 ? -5.451 -8.161 40.518 1.00 81.12 197 CYS A N 1
ATOM 1499 C CA . CYS A 1 197 ? -5.020 -6.780 40.687 1.00 81.12 197 CYS A CA 1
ATOM 1500 C C . CYS A 1 197 ? -4.933 -6.080 39.314 1.00 81.12 197 CYS A C 1
ATOM 1502 O O . CYS A 1 197 ? -4.865 -6.760 38.294 1.00 81.12 197 CYS A O 1
ATOM 1504 N N . PRO A 1 198 ? -4.828 -4.737 39.241 1.00 87.81 198 PRO A N 1
ATOM 1505 C CA . PRO A 1 198 ? -4.832 -3.973 37.979 1.00 87.81 198 PRO A CA 1
ATOM 1506 C C . PRO A 1 198 ? -3.663 -4.239 37.004 1.00 87.81 198 PRO A C 1
ATOM 1508 O O . PRO A 1 198 ? -3.419 -3.449 36.088 1.00 87.81 198 PRO A O 1
ATOM 1511 N N . ARG A 1 199 ? -2.881 -5.302 37.216 1.00 85.25 199 ARG A N 1
ATOM 1512 C CA . ARG A 1 199 ? -1.740 -5.690 36.392 1.00 85.25 199 ARG A CA 1
ATOM 1513 C C . ARG A 1 199 ? -2.167 -6.607 35.257 1.00 85.25 199 ARG A C 1
ATOM 1515 O O . ARG A 1 199 ? -2.922 -7.556 35.437 1.00 85.25 199 ARG A O 1
ATOM 1522 N N . LYS A 1 200 ? -1.559 -6.369 34.102 1.00 90.62 200 LYS A N 1
ATOM 1523 C CA . LYS A 1 200 ? -1.711 -7.168 32.889 1.00 90.62 200 LYS A CA 1
ATOM 1524 C C . LYS A 1 200 ? -0.349 -7.417 32.261 1.00 90.62 200 LYS A C 1
ATOM 1526 O O . LYS A 1 200 ? 0.521 -6.546 32.322 1.00 90.62 200 LYS A O 1
ATOM 1531 N N . LEU A 1 201 ? -0.181 -8.576 31.640 1.00 87.69 201 LEU A N 1
ATOM 1532 C CA . LEU A 1 201 ? 1.010 -8.928 30.874 1.00 87.69 201 LEU A CA 1
ATOM 1533 C C . LEU A 1 201 ? 0.613 -9.551 29.538 1.00 87.69 201 LEU A C 1
ATOM 1535 O O . LEU A 1 201 ? -0.487 -10.074 29.384 1.00 87.69 201 LEU A O 1
ATOM 1539 N N . ARG A 1 202 ? 1.502 -9.469 28.550 1.00 88.44 202 ARG A N 1
ATOM 1540 C CA . ARG A 1 202 ? 1.321 -10.115 27.248 1.00 88.44 202 ARG A CA 1
ATOM 1541 C C . ARG A 1 202 ? 2.497 -11.050 27.018 1.00 88.44 202 ARG A C 1
ATOM 1543 O O . ARG A 1 202 ? 3.635 -10.589 27.006 1.00 88.44 202 ARG A O 1
ATOM 1550 N N . ILE A 1 203 ? 2.220 -12.335 26.840 1.00 85.25 203 ILE A N 1
ATOM 1551 C CA . ILE A 1 203 ? 3.230 -13.392 26.698 1.00 85.25 203 ILE A CA 1
ATOM 1552 C C . ILE A 1 203 ? 2.880 -14.304 25.515 1.00 85.25 203 ILE A C 1
ATOM 1554 O O . ILE A 1 203 ? 1.739 -14.316 25.069 1.00 85.25 203 ILE A O 1
ATOM 1558 N N . SER A 1 204 ? 3.835 -15.034 24.934 1.00 82.19 204 SER A N 1
ATOM 1559 C CA . SER A 1 204 ? 3.513 -16.026 23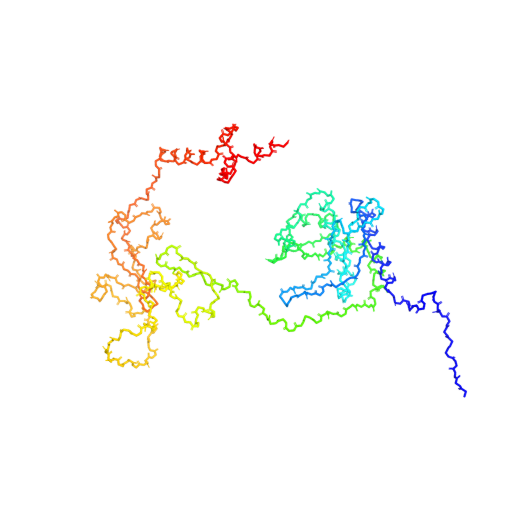.898 1.00 82.19 204 SER A CA 1
ATOM 1560 C C . SER A 1 204 ? 2.651 -17.159 24.468 1.00 82.19 204 SER A C 1
ATOM 1562 O O . SER A 1 204 ? 2.843 -17.558 25.612 1.00 82.19 204 SER A O 1
ATOM 1564 N N . LYS A 1 205 ? 1.747 -17.723 23.653 1.00 79.38 205 LYS A N 1
ATOM 1565 C CA . LYS A 1 205 ? 0.964 -18.915 24.028 1.00 79.38 205 LYS A CA 1
ATOM 1566 C C . LYS A 1 205 ? 1.851 -20.060 24.540 1.00 79.38 205 LYS A C 1
ATOM 1568 O O . LYS A 1 205 ? 1.568 -20.601 25.594 1.00 79.38 205 LYS A O 1
ATOM 1573 N N . ALA A 1 206 ? 2.966 -20.328 23.856 1.00 79.06 206 ALA A N 1
ATOM 1574 C CA . ALA A 1 206 ? 3.921 -21.358 24.266 1.00 79.06 206 ALA A CA 1
ATOM 1575 C C . ALA A 1 206 ? 4.490 -21.119 25.677 1.00 79.06 206 ALA A C 1
ATOM 1577 O O . ALA A 1 206 ? 4.492 -22.033 26.484 1.00 79.06 206 ALA A O 1
ATOM 1578 N N . ALA A 1 207 ? 4.901 -19.889 26.009 1.00 79.31 207 ALA A N 1
ATOM 1579 C CA . ALA A 1 207 ? 5.441 -19.594 27.339 1.00 79.31 207 ALA A CA 1
ATOM 1580 C C . ALA A 1 207 ? 4.351 -19.481 28.424 1.00 79.31 207 ALA A C 1
ATOM 1582 O O . ALA A 1 207 ? 4.652 -19.625 29.600 1.00 79.31 207 ALA A O 1
ATOM 1583 N N . PHE A 1 208 ? 3.088 -19.236 28.051 1.00 83.50 208 PHE A N 1
ATOM 1584 C CA . PHE A 1 208 ? 1.951 -19.394 28.966 1.00 83.50 208 PHE A CA 1
ATOM 1585 C C . PHE A 1 208 ? 1.666 -20.877 29.264 1.00 83.50 208 PHE A C 1
ATOM 1587 O O . PHE A 1 208 ? 1.362 -21.226 30.397 1.00 83.50 208 PHE A O 1
ATOM 1594 N N . GLU A 1 209 ? 1.797 -21.749 28.261 1.00 80.25 209 GLU A N 1
ATOM 1595 C CA . GLU A 1 209 ? 1.615 -23.202 28.394 1.00 80.25 209 GLU A CA 1
ATOM 1596 C C . GLU A 1 209 ? 2.779 -23.898 29.128 1.00 80.25 209 GLU A C 1
ATOM 1598 O O . GLU A 1 209 ? 2.599 -25.011 29.615 1.00 80.25 209 GLU A O 1
ATOM 1603 N N . GLU A 1 210 ? 3.950 -23.257 29.254 1.00 81.88 210 GLU A N 1
ATOM 1604 C CA . GLU A 1 210 ? 5.087 -23.772 30.041 1.00 81.88 210 GLU A CA 1
ATOM 1605 C C . GLU A 1 210 ? 4.786 -23.859 31.548 1.00 81.88 210 GLU A C 1
ATOM 1607 O O . GLU A 1 210 ? 5.385 -24.678 32.247 1.00 81.88 210 GLU A O 1
ATOM 1612 N N . GLY A 1 211 ? 3.861 -23.044 32.062 1.00 78.31 211 GLY A N 1
ATOM 1613 C CA . GLY A 1 211 ? 3.423 -23.127 33.452 1.00 78.31 211 GLY A CA 1
ATOM 1614 C C . GLY A 1 211 ? 2.763 -21.853 33.992 1.00 78.31 211 GLY A C 1
ATOM 1615 O O . GLY A 1 211 ? 2.773 -20.802 33.347 1.00 78.31 211 GLY A O 1
ATOM 1616 N N . PRO A 1 212 ? 2.190 -21.920 35.210 1.00 80.31 212 PRO A N 1
ATOM 1617 C CA . PRO A 1 212 ? 1.477 -20.801 35.811 1.00 80.31 212 PRO A CA 1
ATOM 1618 C C . PRO A 1 212 ? 2.400 -19.616 36.103 1.00 80.31 212 PRO A C 1
ATOM 1620 O O . PRO A 1 212 ? 3.403 -19.730 36.807 1.00 80.31 212 PRO A O 1
ATOM 1623 N N . ILE A 1 213 ? 1.991 -18.433 35.646 1.00 87.31 213 ILE A N 1
ATOM 1624 C CA . ILE A 1 213 ? 2.632 -17.167 36.003 1.00 87.31 213 ILE A CA 1
ATOM 1625 C C . ILE A 1 213 ? 1.840 -16.548 37.145 1.00 87.31 213 ILE A C 1
ATOM 1627 O O . ILE A 1 213 ? 0.705 -16.108 36.958 1.00 87.31 213 ILE A O 1
ATOM 1631 N N . VAL A 1 214 ? 2.443 -16.500 38.330 1.00 87.00 214 VAL A N 1
ATOM 1632 C CA . VAL A 1 214 ? 1.790 -16.008 39.544 1.00 87.00 214 VAL A CA 1
ATOM 1633 C C . VAL A 1 214 ? 2.258 -14.598 39.865 1.00 87.00 214 VAL A C 1
ATOM 1635 O O . VAL A 1 214 ? 3.445 -14.272 39.805 1.00 87.00 214 VAL A O 1
ATOM 1638 N N . CYS A 1 215 ? 1.320 -13.731 40.227 1.00 82.25 215 CYS A N 1
ATOM 1639 C CA . CYS A 1 215 ? 1.659 -12.400 40.681 1.00 82.25 215 CYS A CA 1
ATOM 1640 C C . CYS A 1 215 ? 2.152 -12.457 42.135 1.00 82.25 215 CYS A C 1
ATOM 1642 O O . CYS A 1 215 ? 1.420 -12.820 43.051 1.00 82.25 215 CYS A O 1
ATOM 1644 N N . ALA A 1 216 ? 3.394 -12.034 42.366 1.00 82.88 216 ALA A N 1
ATOM 1645 C CA . ALA A 1 216 ? 4.007 -12.078 43.696 1.00 82.88 216 ALA A CA 1
ATOM 1646 C C . ALA A 1 216 ? 3.337 -11.158 44.739 1.00 82.88 216 ALA A C 1
ATOM 1648 O O . ALA A 1 216 ? 3.650 -11.241 45.919 1.00 82.88 216 ALA A O 1
ATOM 1649 N N . THR A 1 217 ? 2.441 -10.254 44.323 1.00 82.31 217 THR A N 1
ATOM 1650 C CA . THR A 1 217 ? 1.789 -9.303 45.247 1.00 82.31 217 THR A CA 1
ATOM 1651 C C . THR A 1 217 ? 0.465 -9.824 45.790 1.00 82.31 217 THR A C 1
ATOM 1653 O O . THR A 1 217 ? 0.186 -9.610 46.959 1.00 82.31 217 THR A O 1
ATOM 1656 N N . CYS A 1 218 ? -0.363 -10.465 44.961 1.00 78.12 218 CYS A N 1
ATOM 1657 C CA . CYS A 1 218 ? -1.676 -10.971 45.382 1.00 78.12 218 CYS A CA 1
ATOM 1658 C C . CYS A 1 218 ? -1.807 -12.495 45.275 1.00 78.12 218 CYS A C 1
ATOM 1660 O O . CYS A 1 218 ? -2.861 -13.025 45.586 1.00 78.12 218 CYS A O 1
ATOM 1662 N N . GLY A 1 219 ? -0.773 -13.205 44.811 1.00 78.62 219 GLY A N 1
ATOM 1663 C CA . GLY A 1 219 ? -0.775 -14.667 44.702 1.00 78.62 219 GLY A CA 1
ATOM 1664 C C . GLY A 1 219 ? -1.647 -15.237 43.579 1.00 78.62 219 GLY A C 1
ATOM 1665 O O . GLY A 1 219 ? -1.571 -16.431 43.317 1.00 78.62 219 GLY A O 1
ATOM 1666 N N . ALA A 1 220 ? -2.436 -14.412 42.882 1.00 80.81 220 ALA A N 1
ATOM 1667 C CA . ALA A 1 220 ? -3.276 -14.859 41.774 1.00 80.81 220 ALA A CA 1
ATOM 1668 C C . ALA A 1 220 ? -2.465 -15.113 40.492 1.00 80.81 220 ALA A C 1
ATOM 1670 O O . ALA A 1 220 ? -1.493 -14.404 40.193 1.00 80.81 220 ALA A O 1
ATOM 1671 N N . ALA A 1 221 ? -2.908 -16.090 39.700 1.00 84.44 221 ALA A N 1
ATOM 1672 C CA . ALA A 1 221 ? -2.366 -16.351 38.372 1.00 84.44 221 ALA A CA 1
ATOM 1673 C C . ALA A 1 221 ? -2.746 -15.234 37.383 1.00 84.44 221 ALA A C 1
ATOM 1675 O O . ALA A 1 221 ? -3.834 -14.655 37.442 1.00 84.44 221 ALA A O 1
ATOM 1676 N N . PHE A 1 222 ? -1.851 -14.926 36.447 1.00 90.94 222 PHE A N 1
ATOM 1677 C CA . PHE A 1 222 ? -2.184 -14.111 35.282 1.00 90.94 222 PHE A CA 1
ATOM 1678 C C . PHE A 1 222 ? -2.887 -14.993 34.254 1.00 90.94 222 PHE A C 1
ATOM 1680 O O . PHE A 1 222 ? -2.243 -15.870 33.684 1.00 90.94 222 PHE A O 1
ATOM 1687 N N . LEU A 1 223 ? -4.170 -14.735 33.981 1.00 88.19 223 LEU A N 1
ATOM 1688 C CA . LEU A 1 223 ? -4.985 -15.570 33.094 1.00 88.19 223 LEU A CA 1
ATOM 1689 C C . LEU A 1 223 ? -5.563 -14.797 31.903 1.00 88.19 223 LEU A C 1
ATOM 1691 O O . LEU A 1 223 ? -5.917 -13.628 32.060 1.00 88.19 223 LEU A O 1
ATOM 1695 N N . PRO A 1 224 ? -5.669 -15.429 30.726 1.00 86.44 224 PRO A N 1
ATOM 1696 C CA . PRO A 1 224 ? -6.393 -14.900 29.571 1.00 86.44 224 PRO A CA 1
ATOM 1697 C C . PRO A 1 224 ? -7.891 -14.708 29.847 1.00 86.44 224 PRO A C 1
ATOM 1699 O O . PRO A 1 224 ? -8.458 -15.437 30.654 1.00 86.44 224 PRO A O 1
ATOM 1702 N N . GLU A 1 225 ? -8.556 -13.790 29.135 1.00 76.00 225 GLU A N 1
ATOM 1703 C CA . GLU A 1 225 ? -10.014 -13.571 29.266 1.00 76.00 225 GLU A CA 1
ATOM 1704 C C . GLU A 1 225 ? -10.860 -14.813 28.925 1.00 76.00 225 GLU A C 1
ATOM 1706 O O . GLU A 1 225 ? -11.992 -14.937 29.388 1.00 76.00 225 GLU A O 1
ATOM 1711 N N . ASP A 1 226 ? -10.347 -15.718 28.087 1.00 74.75 226 ASP A N 1
ATOM 1712 C CA . ASP A 1 226 ? -11.033 -16.944 27.670 1.00 74.75 226 ASP A CA 1
ATOM 1713 C C . ASP A 1 226 ? -10.830 -18.123 28.628 1.00 74.75 226 ASP A C 1
ATOM 1715 O O . ASP A 1 226 ? -11.531 -19.132 28.504 1.00 74.75 226 ASP A O 1
ATOM 1719 N N . ILE A 1 227 ? -9.914 -17.988 29.590 1.00 73.69 227 ILE A N 1
ATOM 1720 C CA . ILE A 1 227 ? -9.760 -18.923 30.695 1.00 73.69 227 ILE A CA 1
ATOM 1721 C C . ILE A 1 227 ? -10.556 -18.380 31.868 1.00 73.69 227 ILE A C 1
ATOM 1723 O O . ILE A 1 227 ? -10.216 -17.367 32.478 1.00 73.69 227 ILE A O 1
ATOM 1727 N N . ASP A 1 228 ? -11.624 -19.092 32.186 1.00 67.75 228 ASP A N 1
ATOM 1728 C CA . ASP A 1 228 ? -12.414 -18.796 33.361 1.00 67.75 228 ASP A CA 1
ATOM 1729 C C . ASP A 1 228 ? -11.594 -19.117 34.619 1.00 67.75 228 ASP A C 1
ATOM 1731 O O . ASP A 1 228 ? -11.279 -20.278 34.896 1.00 67.75 228 ASP A O 1
ATOM 1735 N N . ARG A 1 229 ? -11.234 -18.055 35.346 1.00 66.44 229 ARG A N 1
ATOM 1736 C CA . ARG A 1 229 ? -10.387 -18.067 36.546 1.00 66.44 229 ARG A CA 1
ATOM 1737 C C . ARG A 1 229 ? -10.956 -18.946 37.648 1.00 66.44 229 ARG A C 1
ATOM 1739 O O . ARG A 1 229 ? -10.181 -19.557 38.374 1.00 66.44 229 ARG A O 1
ATOM 1746 N N . ASP A 1 230 ? -12.276 -19.068 37.695 1.00 57.09 230 ASP A N 1
ATOM 1747 C CA . ASP A 1 230 ? -12.982 -19.854 38.703 1.00 57.09 230 ASP A CA 1
ATOM 1748 C C . ASP A 1 230 ? -12.945 -21.360 38.386 1.00 57.09 230 ASP A C 1
ATOM 1750 O O . ASP A 1 230 ? -13.186 -22.189 39.259 1.00 57.09 230 ASP A O 1
ATOM 1754 N N . THR A 1 231 ? -12.599 -21.727 37.146 1.00 54.44 231 THR A N 1
ATOM 1755 C CA . THR A 1 231 ? -12.446 -23.123 36.683 1.00 54.44 231 THR A CA 1
ATOM 1756 C C . THR A 1 231 ? -10.999 -23.504 36.372 1.00 54.44 231 THR A C 1
ATOM 1758 O O . THR A 1 231 ? -10.720 -24.626 35.944 1.00 54.44 231 THR A O 1
ATOM 1761 N N . TYR A 1 232 ? -10.072 -22.560 36.529 1.00 52.78 232 TYR A N 1
ATOM 1762 C CA . TYR A 1 232 ? -8.668 -22.763 36.222 1.00 52.78 232 TYR A CA 1
ATOM 1763 C C . TYR A 1 232 ? -7.972 -23.492 37.372 1.00 52.78 232 TYR A C 1
ATOM 1765 O O . TYR A 1 232 ? -7.501 -22.881 38.330 1.00 52.78 232 TYR A O 1
ATOM 1773 N N . GLU A 1 233 ? -7.876 -24.812 37.254 1.00 57.12 233 GLU A N 1
ATOM 1774 C CA . GLU A 1 233 ? -7.036 -25.634 38.119 1.00 57.12 233 GLU A CA 1
ATOM 1775 C C . GLU A 1 233 ? -5.638 -25.756 37.512 1.00 57.12 233 GLU A C 1
ATOM 1777 O O . GLU A 1 233 ? -5.425 -26.354 36.456 1.00 57.12 233 GLU A O 1
ATOM 1782 N N . HIS A 1 234 ? -4.648 -25.204 38.200 1.00 53.09 234 HIS A N 1
ATOM 1783 C CA . HIS A 1 234 ? -3.254 -25.548 37.963 1.00 53.09 234 HIS A CA 1
ATOM 1784 C C . HIS A 1 234 ? -2.636 -26.071 39.245 1.00 53.09 234 HIS A C 1
ATOM 1786 O O . HIS A 1 234 ? -3.201 -25.802 40.307 1.00 53.09 234 HIS A O 1
ATOM 1792 N N . PRO A 1 235 ? -1.524 -26.834 39.157 1.00 44.16 235 PRO A N 1
ATOM 1793 C CA . PRO A 1 235 ? -0.934 -27.482 40.309 1.00 44.16 235 PRO A CA 1
ATOM 1794 C C . PRO A 1 235 ? -0.638 -26.390 41.316 1.00 44.16 235 PRO A C 1
ATOM 1796 O O . PRO A 1 235 ? 0.284 -25.587 41.157 1.00 44.16 235 PRO A O 1
ATOM 1799 N N . THR A 1 236 ? -1.500 -26.335 42.326 1.00 43.38 236 THR A N 1
ATOM 1800 C CA . THR A 1 236 ? -1.280 -25.579 43.536 1.00 43.38 236 THR A CA 1
ATOM 1801 C C . THR A 1 236 ? 0.153 -25.868 43.914 1.00 43.38 236 THR A C 1
ATOM 1803 O O . THR A 1 236 ? 0.538 -27.037 44.015 1.00 43.38 236 THR A O 1
ATOM 1806 N N . PHE A 1 237 ? 0.942 -24.813 44.113 1.00 43.12 237 PHE A N 1
ATOM 1807 C CA . PHE A 1 237 ? 2.044 -24.896 45.058 1.00 43.12 237 PHE A CA 1
ATOM 1808 C C . PHE A 1 237 ? 1.506 -25.686 46.243 1.00 43.12 237 PHE A C 1
ATOM 1810 O O . PHE A 1 237 ? 0.553 -25.238 46.874 1.00 43.12 237 PHE A O 1
ATOM 1817 N N . ALA A 1 238 ? 1.983 -26.923 46.386 1.00 34.06 238 ALA A N 1
ATOM 1818 C CA . ALA A 1 238 ? 1.277 -27.961 47.107 1.00 34.06 238 ALA A CA 1
ATOM 1819 C C . ALA A 1 238 ? 0.820 -27.463 48.481 1.00 34.06 238 ALA A C 1
ATOM 1821 O O . ALA A 1 238 ? 1.616 -27.312 49.402 1.00 34.06 238 ALA A O 1
ATOM 1822 N N . THR A 1 239 ? -0.482 -27.251 48.626 1.00 36.03 239 THR A N 1
ATOM 1823 C CA . THR A 1 239 ? -1.153 -27.247 49.920 1.00 36.03 239 THR A CA 1
ATOM 1824 C C . THR A 1 239 ? -2.147 -28.390 49.848 1.00 36.03 239 THR A C 1
ATOM 1826 O O . THR A 1 239 ? -3.267 -28.233 49.372 1.00 36.03 239 THR A O 1
ATOM 1829 N N . GLY A 1 240 ? -1.656 -29.588 50.161 1.00 33.47 240 GLY A N 1
ATOM 1830 C CA . GLY A 1 240 ? -2.358 -30.837 49.891 1.00 33.47 240 GLY A CA 1
ATOM 1831 C C . GLY A 1 240 ? -3.628 -31.050 50.714 1.00 33.47 240 GLY A C 1
ATOM 1832 O O . GLY A 1 240 ? -3.731 -30.568 51.840 1.00 33.47 240 GLY A O 1
ATOM 1833 N N . ARG A 1 241 ? -4.540 -31.872 50.175 1.00 30.52 241 ARG A N 1
ATOM 1834 C CA . ARG A 1 241 ? -5.126 -33.050 50.846 1.00 30.52 241 ARG A CA 1
ATOM 1835 C C . ARG A 1 241 ? -6.048 -33.854 49.909 1.00 30.52 241 ARG A C 1
ATOM 1837 O O . ARG A 1 241 ? -6.823 -33.289 49.156 1.00 30.52 241 ARG A O 1
ATOM 1844 N N . ALA A 1 242 ? -5.877 -35.170 50.039 1.00 34.91 242 ALA A N 1
ATOM 1845 C CA . ALA A 1 242 ? -6.552 -36.365 49.521 1.00 34.91 242 ALA A CA 1
ATOM 1846 C C . ALA A 1 242 ? -8.028 -36.316 49.067 1.00 34.91 242 ALA A C 1
ATOM 1848 O O . ALA A 1 242 ? -8.863 -35.671 49.698 1.00 34.91 242 ALA A O 1
ATOM 1849 N N . GLY A 1 243 ? -8.338 -37.184 48.092 1.00 30.47 243 GLY A N 1
ATOM 1850 C CA . GLY A 1 243 ? -9.684 -37.687 47.800 1.00 30.47 243 GLY A CA 1
ATOM 1851 C C . GLY A 1 243 ? -9.756 -38.434 46.465 1.00 30.47 243 GLY A C 1
ATOM 1852 O O . GLY A 1 243 ? -10.081 -37.829 45.452 1.00 30.47 243 GLY A O 1
ATOM 1853 N N . ASP A 1 244 ? -9.433 -39.728 46.469 1.00 39.47 244 ASP A N 1
ATOM 1854 C CA . ASP A 1 244 ? -9.403 -40.602 45.291 1.00 39.47 244 ASP A CA 1
ATOM 1855 C C . ASP A 1 244 ? -10.811 -40.867 44.721 1.00 39.47 244 ASP A C 1
ATOM 1857 O O . ASP A 1 244 ? -11.725 -41.261 45.446 1.00 39.47 244 ASP A O 1
ATOM 1861 N N . GLY A 1 245 ? -10.971 -40.698 43.406 1.00 33.16 245 GLY A N 1
ATOM 1862 C CA . GLY A 1 245 ? -12.185 -41.031 42.659 1.00 33.16 245 GLY A CA 1
ATOM 1863 C C . GLY A 1 245 ? -11.848 -41.277 41.191 1.00 33.16 245 GLY A C 1
ATOM 1864 O O . GLY A 1 245 ? -11.724 -40.343 40.407 1.00 33.16 245 GLY A O 1
ATOM 1865 N N . GLN A 1 246 ? -11.634 -42.543 40.840 1.00 38.19 246 GLN A N 1
ATOM 1866 C CA . GLN A 1 246 ? -11.263 -42.997 39.500 1.00 38.19 246 GLN A CA 1
ATOM 1867 C C . GLN A 1 246 ? -12.469 -42.887 38.549 1.00 38.19 246 GLN A C 1
ATOM 1869 O O . GLN A 1 246 ? -13.491 -43.523 38.800 1.00 38.19 246 GLN A O 1
ATOM 1874 N N . ALA A 1 247 ? -12.354 -42.125 37.457 1.00 37.16 247 ALA A N 1
ATOM 1875 C CA . ALA A 1 247 ? -13.339 -42.100 36.375 1.00 37.16 247 ALA A CA 1
ATOM 1876 C C . ALA A 1 247 ? -12.724 -42.694 35.102 1.00 37.16 247 ALA A C 1
ATOM 1878 O O . ALA A 1 247 ? -11.639 -42.302 34.675 1.00 37.16 247 ALA A O 1
ATOM 1879 N N . THR A 1 248 ? -13.408 -43.695 34.561 1.00 33.69 248 THR A N 1
ATOM 1880 C CA . THR A 1 248 ? -13.104 -44.428 33.332 1.00 33.69 248 THR A CA 1
ATOM 1881 C C . THR A 1 248 ? -13.564 -43.629 32.113 1.00 33.69 248 THR A C 1
ATOM 1883 O O . THR A 1 248 ? -14.700 -43.162 32.090 1.00 33.69 248 THR A O 1
ATOM 1886 N N . ASP A 1 249 ? -12.695 -43.490 31.111 1.00 32.78 249 ASP A N 1
ATOM 1887 C CA . ASP A 1 249 ? -12.995 -42.851 29.825 1.00 32.78 249 ASP A CA 1
ATOM 1888 C C . ASP A 1 249 ? -13.962 -43.720 28.995 1.00 32.78 249 ASP A C 1
ATOM 1890 O O . ASP A 1 249 ? -13.537 -44.705 28.389 1.00 32.78 249 ASP A O 1
ATOM 1894 N N . ASP A 1 250 ? -15.247 -43.351 28.952 1.00 34.59 250 ASP A N 1
ATOM 1895 C CA . ASP A 1 250 ? -16.246 -43.910 28.025 1.00 34.59 250 ASP A CA 1
ATOM 1896 C C . ASP A 1 250 ? -16.609 -42.856 26.949 1.00 34.59 250 ASP A C 1
ATOM 1898 O O . ASP A 1 250 ? -16.815 -41.683 27.278 1.00 34.59 250 ASP A O 1
ATOM 1902 N N . PRO A 1 251 ? -16.677 -43.205 25.648 1.00 40.84 251 PRO A N 1
ATOM 1903 C CA . PRO A 1 251 ? -16.715 -42.246 24.542 1.00 40.84 251 PRO A CA 1
ATOM 1904 C C . PRO A 1 251 ? -18.124 -41.720 24.194 1.00 40.84 251 PRO A C 1
ATOM 1906 O O . PRO A 1 251 ? -18.307 -41.148 23.120 1.00 40.84 251 PRO A O 1
ATOM 1909 N N . GLU A 1 252 ? -19.118 -41.873 25.075 1.00 41.34 252 GLU A N 1
ATOM 1910 C CA . GLU A 1 252 ? -20.502 -41.403 24.852 1.00 41.34 252 GLU A CA 1
ATOM 1911 C C . GLU A 1 252 ? -20.732 -39.917 25.231 1.00 41.34 252 GLU A C 1
ATOM 1913 O O . GLU A 1 252 ? -21.814 -39.365 25.034 1.00 41.34 252 GLU A O 1
ATOM 1918 N N . ASP A 1 253 ? -19.700 -39.219 25.712 1.00 45.31 253 ASP A N 1
ATOM 1919 C CA . ASP A 1 253 ? -19.802 -37.948 26.453 1.00 45.31 253 ASP A CA 1
ATOM 1920 C C . ASP A 1 253 ? -19.913 -36.659 25.593 1.00 45.31 253 ASP A C 1
ATOM 1922 O O . ASP A 1 253 ? -19.517 -35.557 26.002 1.00 45.31 253 ASP A O 1
ATOM 1926 N N . ASP A 1 254 ? -20.438 -36.785 24.370 1.00 51.53 254 ASP A N 1
ATOM 1927 C CA . ASP A 1 254 ? -20.709 -35.661 23.455 1.00 51.53 254 ASP A CA 1
ATOM 1928 C C . ASP A 1 254 ? -22.181 -35.609 22.991 1.00 51.53 254 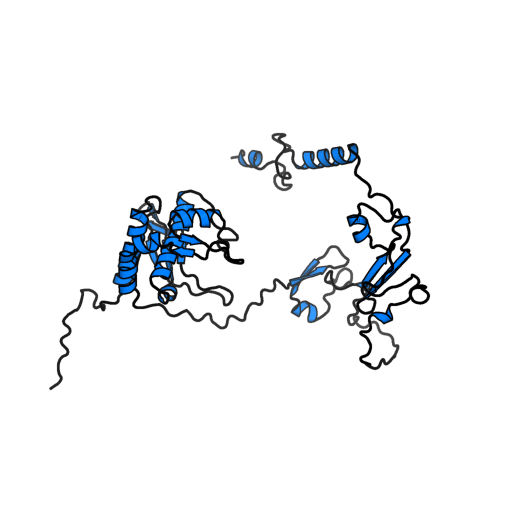ASP A C 1
ATOM 1930 O O . ASP A 1 254 ? -22.503 -34.913 22.025 1.00 51.53 254 ASP A O 1
ATOM 1934 N N . ASP A 1 255 ? -23.099 -36.307 23.681 1.00 65.00 255 ASP A N 1
ATOM 1935 C CA . ASP A 1 255 ? -24.540 -36.183 23.429 1.00 65.00 255 ASP A CA 1
ATOM 1936 C C . ASP A 1 255 ? -25.083 -34.848 23.992 1.00 65.00 255 ASP A C 1
ATOM 1938 O O . ASP A 1 255 ? -25.160 -34.660 25.214 1.00 65.00 255 ASP A O 1
ATOM 1942 N N . PRO A 1 256 ? -25.511 -33.891 23.140 1.00 60.84 256 PRO A N 1
ATOM 1943 C CA . PRO A 1 256 ? -26.083 -32.627 23.595 1.00 60.84 256 PRO A CA 1
ATOM 1944 C C . PRO A 1 256 ? -27.349 -32.804 24.447 1.00 60.84 256 PRO A C 1
ATOM 1946 O O . PRO A 1 256 ? -27.681 -31.888 25.204 1.00 60.84 256 PRO A O 1
ATOM 1949 N N . MET A 1 257 ? -28.035 -33.950 24.374 1.00 80.69 257 MET A N 1
ATOM 1950 C CA . MET A 1 257 ? -29.222 -34.246 25.180 1.00 80.69 257 MET A CA 1
ATOM 1951 C C . MET A 1 257 ? -28.925 -34.432 26.666 1.00 80.69 257 MET A C 1
ATOM 1953 O O . MET A 1 257 ? -29.848 -34.328 27.476 1.00 80.69 257 MET A O 1
ATOM 1957 N N . VAL A 1 258 ? -27.654 -34.566 27.060 1.00 81.88 258 VAL A N 1
ATOM 1958 C CA . VAL A 1 258 ? -27.254 -34.607 28.472 1.00 81.88 258 VAL A CA 1
ATOM 1959 C C . VAL A 1 258 ? -27.715 -33.372 29.251 1.00 81.88 258 VAL A C 1
ATOM 1961 O O . VAL A 1 258 ? -27.878 -33.459 30.463 1.00 81.88 258 VAL A O 1
ATOM 1964 N N . PHE A 1 259 ? -27.988 -32.239 28.590 1.00 84.62 259 PHE A N 1
ATOM 1965 C CA . PHE A 1 259 ? -28.495 -31.008 29.217 1.00 84.62 259 PHE A CA 1
ATOM 1966 C C . PHE A 1 259 ? -30.013 -30.833 29.147 1.00 84.62 259 PHE A C 1
ATOM 1968 O O . PHE A 1 259 ? -30.512 -29.798 29.576 1.00 84.62 259 PHE A O 1
ATOM 1975 N N . TYR A 1 260 ? -30.759 -31.794 28.606 1.00 90.12 260 TYR A N 1
ATOM 1976 C CA . TYR A 1 260 ? -32.211 -31.691 28.521 1.00 90.12 260 TYR A CA 1
ATOM 1977 C C . TYR A 1 260 ? -32.855 -31.964 29.887 1.00 90.12 260 TYR A C 1
ATOM 1979 O O . TYR A 1 260 ? -32.886 -33.096 30.361 1.00 90.12 260 TYR A O 1
ATOM 1987 N N . ASP A 1 261 ? -33.326 -30.903 30.538 1.00 91.19 261 ASP A N 1
ATOM 1988 C CA . ASP A 1 261 ? -34.004 -30.917 31.838 1.00 91.19 261 ASP A CA 1
ATOM 1989 C C . ASP A 1 261 ? -35.095 -29.825 31.851 1.00 91.19 261 ASP A C 1
ATOM 1991 O O . ASP A 1 261 ? -34.891 -28.737 32.391 1.00 91.19 261 ASP A O 1
ATOM 1995 N N . PRO A 1 262 ? -36.251 -30.056 31.202 1.00 90.31 262 PRO A N 1
ATOM 1996 C CA . PRO A 1 262 ? -37.295 -29.041 31.062 1.00 90.31 262 PRO A CA 1
ATOM 1997 C C . PRO A 1 262 ? -38.004 -28.694 32.382 1.00 90.31 262 PRO A C 1
ATOM 1999 O O . PRO A 1 262 ? -38.671 -27.662 32.444 1.00 90.31 262 PRO A O 1
ATOM 2002 N N . THR A 1 263 ? -37.876 -29.523 33.425 1.00 89.50 263 THR A N 1
ATOM 2003 C CA . THR A 1 263 ? -38.461 -29.271 34.753 1.00 89.50 263 THR A CA 1
ATOM 2004 C C . THR A 1 263 ? -37.518 -28.471 35.651 1.00 89.50 263 THR A C 1
ATOM 2006 O O . THR A 1 263 ? -37.985 -27.724 36.509 1.00 89.50 263 THR A O 1
ATOM 2009 N N . GLY A 1 264 ? -36.204 -28.561 35.416 1.00 88.88 264 GLY A N 1
ATOM 2010 C CA . GLY A 1 264 ? -35.180 -27.907 36.225 1.00 88.88 264 GLY A CA 1
ATOM 2011 C C . GLY A 1 264 ? -34.840 -28.666 37.505 1.00 88.88 264 GLY A C 1
ATOM 2012 O O . GLY A 1 264 ? -34.227 -28.091 38.402 1.00 88.88 264 GLY A O 1
ATOM 2013 N N . GLU A 1 265 ? -35.230 -29.939 37.609 1.00 88.69 265 GLU A N 1
ATOM 2014 C CA . GLU A 1 265 ? -34.981 -30.769 38.794 1.00 88.69 265 GLU A CA 1
ATOM 2015 C C . GLU A 1 265 ? -33.488 -31.005 39.034 1.00 88.69 265 GLU A C 1
ATOM 2017 O O . GLU A 1 265 ? -33.051 -31.080 40.182 1.00 88.69 265 GLU A O 1
ATOM 2022 N N . ARG A 1 266 ? -32.688 -31.085 37.964 1.00 86.50 266 ARG A N 1
ATOM 2023 C CA . ARG A 1 266 ? -31.248 -31.352 38.056 1.00 86.50 266 ARG A CA 1
ATOM 2024 C C . ARG A 1 266 ? -30.426 -30.073 38.130 1.00 86.50 266 ARG A C 1
ATOM 2026 O O . ARG A 1 266 ? -29.421 -30.041 38.833 1.00 86.50 266 ARG A O 1
ATOM 2033 N N . PHE A 1 267 ? -30.822 -29.031 37.402 1.00 85.31 267 PHE A N 1
ATOM 2034 C CA . PHE A 1 267 ? -30.020 -27.806 37.273 1.00 85.31 267 PHE A CA 1
ATOM 2035 C C . PHE A 1 267 ? -30.623 -26.571 37.959 1.00 85.31 267 PHE A C 1
ATOM 2037 O O . PHE A 1 267 ? -30.106 -25.467 37.794 1.00 85.31 267 PHE A O 1
ATOM 2044 N N . GLY A 1 268 ? -31.718 -26.727 38.705 1.00 91.00 268 GLY A N 1
ATOM 2045 C CA . GLY A 1 268 ? -32.394 -25.659 39.454 1.00 91.00 268 GLY A CA 1
ATOM 2046 C C . GLY A 1 268 ? -33.250 -24.712 38.603 1.00 91.00 268 GLY A C 1
ATOM 2047 O O . GLY A 1 268 ? -34.137 -24.044 39.130 1.00 91.00 268 GLY A O 1
ATOM 2048 N N . LEU A 1 269 ? -33.023 -24.667 37.289 1.00 92.88 269 LEU A N 1
ATOM 2049 C CA . LEU A 1 269 ? -33.854 -23.987 36.298 1.00 92.88 269 LEU A CA 1
ATOM 2050 C C . LEU A 1 269 ? -34.105 -24.929 35.120 1.00 92.88 269 LEU A C 1
ATOM 2052 O O . LEU A 1 269 ? -33.200 -25.702 34.779 1.00 92.88 269 LEU A O 1
ATOM 2056 N N . PRO A 1 270 ? -35.261 -24.814 34.435 1.00 96.69 270 PRO A N 1
ATOM 2057 C CA . PRO A 1 270 ? -35.470 -25.473 33.156 1.00 96.69 270 PRO A CA 1
ATOM 2058 C C . PRO A 1 270 ? -34.262 -25.256 32.244 1.00 96.69 270 PRO A C 1
ATOM 2060 O O . PRO A 1 270 ? -33.899 -24.118 31.931 1.00 96.69 270 PRO A O 1
ATOM 2063 N N . THR A 1 271 ? -33.601 -26.345 31.870 1.00 95.06 271 THR A N 1
ATOM 2064 C CA . THR A 1 271 ? -32.342 -26.338 31.137 1.00 95.06 271 THR A CA 1
ATOM 2065 C C . THR A 1 271 ? -32.516 -27.051 29.811 1.00 95.06 271 THR A C 1
ATOM 2067 O O . THR A 1 271 ? -33.024 -28.168 29.737 1.00 95.06 271 THR A O 1
ATOM 2070 N N . TYR A 1 272 ? -32.086 -26.382 28.747 1.00 90.12 272 TYR A N 1
ATOM 2071 C CA . TYR A 1 272 ? -32.194 -26.891 27.389 1.00 90.12 272 TYR A CA 1
ATOM 2072 C C . TYR A 1 272 ? -30.810 -26.976 26.737 1.00 90.12 272 TYR A C 1
ATOM 2074 O O . TYR A 1 272 ? -29.971 -26.094 26.951 1.00 90.12 272 TYR A O 1
ATOM 2082 N N . PRO A 1 273 ? -30.560 -27.981 25.885 1.00 89.81 273 PRO A N 1
ATOM 2083 C CA . PRO A 1 273 ? -29.400 -27.992 25.008 1.00 89.81 273 PRO A CA 1
ATOM 2084 C C . PRO A 1 273 ? -29.405 -26.800 24.044 1.00 89.81 273 PRO A C 1
ATOM 2086 O O . PRO A 1 273 ? -30.432 -26.163 23.775 1.00 89.81 273 PRO A O 1
ATOM 2089 N N . PHE A 1 274 ? -28.244 -26.491 23.470 1.00 84.75 274 PHE A N 1
ATOM 2090 C CA . PHE A 1 274 ? -28.125 -25.404 22.500 1.00 84.75 274 PHE A CA 1
ATOM 2091 C C . PHE A 1 274 ? -29.085 -25.591 21.312 1.00 84.75 274 PHE A C 1
ATOM 2093 O O . PHE A 1 274 ? -28.992 -26.585 20.602 1.00 84.75 274 PHE A O 1
ATOM 2100 N N . LYS A 1 275 ? -29.946 -24.587 21.071 1.00 85.06 275 LYS A N 1
ATOM 2101 C CA . LYS A 1 275 ? -31.034 -24.552 20.063 1.00 85.06 275 LYS A CA 1
ATOM 2102 C C . LYS A 1 275 ? -32.304 -25.358 20.389 1.00 85.06 275 LYS A C 1
ATOM 2104 O O . LYS A 1 275 ? -33.173 -25.431 19.530 1.00 85.06 275 LYS A O 1
ATOM 2109 N N . PHE A 1 276 ? -32.450 -25.880 21.606 1.00 88.19 276 PHE A N 1
ATOM 2110 C CA . PHE A 1 276 ? -33.628 -26.661 22.022 1.00 88.19 276 PHE A CA 1
ATOM 2111 C C . PHE A 1 276 ? -34.577 -25.915 22.975 1.00 88.19 276 PHE A C 1
ATOM 2113 O O . PHE A 1 276 ? -35.541 -26.496 23.462 1.00 88.19 276 PHE A O 1
ATOM 2120 N N . ALA A 1 277 ? -34.317 -24.637 23.267 1.00 89.25 277 ALA A N 1
ATOM 2121 C CA . ALA A 1 277 ? -35.199 -23.846 24.120 1.00 89.25 277 ALA A CA 1
ATOM 2122 C C . ALA A 1 277 ? -36.556 -23.584 23.430 1.00 89.25 277 ALA A C 1
ATOM 2124 O O . ALA A 1 277 ? -36.555 -23.230 22.248 1.00 89.25 277 ALA A O 1
ATOM 2125 N N . PRO A 1 278 ? -37.689 -23.716 24.146 1.00 88.94 278 PRO A N 1
ATOM 2126 C CA . PRO A 1 278 ? -39.015 -23.522 23.574 1.00 88.94 278 PRO A CA 1
ATOM 2127 C C . PRO A 1 278 ? -39.305 -22.049 23.262 1.00 88.94 278 PRO A C 1
ATOM 2129 O O . PRO A 1 278 ? -38.682 -21.127 23.803 1.00 88.94 278 PRO A O 1
ATOM 2132 N N . ASP A 1 279 ? -40.293 -21.833 22.395 1.00 87.56 279 ASP A N 1
ATOM 2133 C CA . ASP A 1 279 ? -40.732 -20.497 22.006 1.00 87.56 279 ASP A CA 1
ATOM 2134 C C . ASP A 1 279 ? -41.246 -19.686 23.206 1.00 87.56 279 ASP A C 1
ATOM 2136 O O . ASP A 1 279 ? -41.810 -20.209 24.165 1.00 87.56 279 ASP A O 1
ATOM 2140 N N . GLY A 1 280 ? -41.029 -18.369 23.160 1.00 91.75 280 GLY A N 1
ATOM 2141 C CA . GLY A 1 280 ? -41.371 -17.453 24.255 1.00 91.75 280 GLY A CA 1
ATOM 2142 C C . GLY A 1 280 ? -40.260 -17.247 25.293 1.00 91.75 280 GLY A C 1
ATOM 2143 O O . GLY A 1 280 ? -40.367 -16.330 26.110 1.00 91.75 280 GLY A O 1
ATOM 2144 N N . LEU A 1 281 ? -39.162 -18.007 25.221 1.00 96.25 281 LEU A N 1
ATOM 2145 C CA . LEU A 1 281 ? -37.962 -17.830 26.043 1.00 96.25 281 LEU A CA 1
ATOM 2146 C C . LEU A 1 281 ? -36.801 -17.262 25.222 1.00 96.25 281 LEU A C 1
ATOM 2148 O O . LEU A 1 281 ? -36.407 -17.808 24.195 1.00 96.25 281 LEU A O 1
ATOM 2152 N N . LEU A 1 282 ? -36.234 -16.141 25.668 1.00 94.56 282 LEU A N 1
ATOM 2153 C CA . LEU A 1 282 ? -35.238 -15.392 24.902 1.00 94.56 282 LEU A CA 1
ATOM 2154 C C . LEU A 1 282 ? -34.051 -14.958 25.752 1.00 94.56 282 LEU A C 1
ATOM 2156 O O . LEU A 1 282 ? -34.188 -14.487 26.878 1.00 94.56 282 LEU A O 1
ATOM 2160 N N . THR A 1 283 ? -32.861 -15.007 25.166 1.00 95.69 283 THR A N 1
ATOM 2161 C CA . THR A 1 283 ? -31.655 -14.423 25.762 1.00 95.69 283 THR A CA 1
ATOM 2162 C C . THR A 1 283 ? -31.738 -12.892 25.812 1.00 95.69 283 THR A C 1
ATOM 2164 O O . THR A 1 283 ? -32.418 -12.250 25.004 1.00 95.69 283 THR A O 1
ATOM 2167 N N . ARG A 1 284 ? -30.949 -12.255 26.692 1.00 93.50 284 ARG A N 1
ATOM 2168 C CA . ARG A 1 284 ? -30.843 -10.776 26.752 1.00 93.50 284 ARG A CA 1
ATOM 2169 C C . ARG A 1 284 ? -30.480 -10.142 25.407 1.00 93.50 284 ARG A C 1
ATOM 2171 O O . ARG A 1 284 ? -30.898 -9.019 25.130 1.00 93.50 284 ARG A O 1
ATOM 2178 N N . ARG A 1 285 ? -29.691 -10.839 24.583 1.00 93.56 285 ARG A N 1
ATOM 2179 C CA . ARG A 1 285 ? -29.335 -10.397 23.230 1.00 93.56 285 ARG A CA 1
ATOM 2180 C C . ARG A 1 285 ? -30.554 -10.420 22.310 1.00 93.56 285 ARG A C 1
ATOM 2182 O O . ARG A 1 285 ? -30.878 -9.392 21.732 1.00 93.56 285 ARG A O 1
ATOM 2189 N N . GLN A 1 286 ? -31.280 -11.536 22.267 1.00 94.62 286 GLN A N 1
ATOM 2190 C CA . GLN A 1 286 ? -32.490 -11.664 21.450 1.00 94.62 286 GLN A CA 1
ATOM 2191 C C . GLN A 1 286 ? -33.619 -10.711 21.884 1.00 94.62 286 GLN A C 1
ATOM 2193 O O . GLN A 1 286 ? -34.428 -10.307 21.050 1.00 94.62 286 GLN A O 1
ATOM 2198 N N . LEU A 1 287 ? -33.690 -10.331 23.166 1.00 95.06 287 LEU A N 1
ATOM 2199 C CA . LEU A 1 287 ? -34.581 -9.259 23.626 1.00 95.06 287 LEU A CA 1
ATOM 2200 C C . LEU A 1 287 ? -34.114 -7.881 23.140 1.00 95.06 287 LEU A C 1
ATOM 2202 O O . LEU A 1 287 ? -34.921 -7.098 22.645 1.00 95.06 287 LEU A O 1
ATOM 2206 N N . ARG A 1 288 ? -32.810 -7.588 23.229 1.00 93.81 288 ARG A N 1
ATOM 2207 C CA . ARG A 1 288 ? -32.230 -6.315 22.771 1.00 93.81 288 ARG A CA 1
ATOM 2208 C C . ARG A 1 288 ? -32.462 -6.078 21.282 1.00 93.81 288 ARG A C 1
ATOM 2210 O O . ARG A 1 288 ? -32.780 -4.952 20.908 1.00 93.81 288 ARG A O 1
ATOM 2217 N N . ASP A 1 289 ? -32.330 -7.122 20.470 1.00 95.38 289 ASP A N 1
ATOM 2218 C CA . ASP A 1 289 ? -32.564 -7.063 19.023 1.00 95.38 289 ASP A CA 1
ATOM 2219 C C . ASP A 1 289 ? -34.028 -6.701 18.705 1.00 95.38 289 ASP A C 1
ATOM 2221 O O . ASP A 1 289 ? -34.307 -6.052 17.702 1.00 95.38 289 ASP A O 1
ATOM 2225 N N . ARG A 1 290 ? -34.953 -7.010 19.626 1.00 94.50 290 ARG A N 1
ATOM 2226 C CA . ARG A 1 290 ? -36.374 -6.627 19.577 1.00 94.50 290 ARG A CA 1
ATOM 2227 C C . ARG A 1 290 ? -36.699 -5.315 20.306 1.00 94.50 290 ARG A C 1
ATOM 2229 O O . ARG A 1 290 ? -37.864 -5.030 20.547 1.00 94.50 290 ARG A O 1
ATOM 2236 N N . GLN A 1 291 ? -35.698 -4.516 20.686 1.00 94.19 291 GLN A N 1
ATOM 2237 C CA . GLN A 1 291 ? -35.868 -3.299 21.503 1.00 94.19 291 GLN A CA 1
ATOM 2238 C C . GLN A 1 291 ? -36.544 -3.539 22.865 1.00 94.19 291 GLN A C 1
ATOM 2240 O O . GLN A 1 291 ? -37.151 -2.636 23.442 1.00 94.19 291 GLN A O 1
ATOM 2245 N N . LEU A 1 292 ? -36.385 -4.737 23.425 1.00 95.81 292 LEU A N 1
ATOM 2246 C CA . LEU A 1 292 ? -36.889 -5.113 24.741 1.00 95.81 292 LEU A CA 1
ATOM 2247 C C . LEU A 1 292 ? -35.739 -5.294 25.742 1.00 95.81 292 LEU A C 1
ATOM 2249 O O . LEU A 1 292 ? -34.562 -5.417 25.390 1.00 95.81 292 LEU A O 1
ATOM 2253 N N . ARG A 1 293 ? -36.086 -5.319 27.028 1.00 95.12 293 ARG A N 1
ATOM 2254 C CA . ARG A 1 293 ? -35.215 -5.704 28.142 1.00 95.12 293 ARG A CA 1
ATOM 2255 C C . ARG A 1 293 ? -35.976 -6.638 29.094 1.00 95.12 293 ARG A C 1
ATOM 2257 O O . ARG A 1 293 ? -37.198 -6.544 29.153 1.00 95.12 293 ARG A O 1
ATOM 2264 N N . PRO A 1 294 ? -35.289 -7.452 29.915 1.00 94.44 294 PRO A N 1
ATOM 2265 C CA . PRO A 1 294 ? -35.939 -8.416 30.815 1.00 94.44 294 PRO A CA 1
ATOM 2266 C C . PRO A 1 294 ? -36.942 -7.847 31.832 1.00 94.44 294 PRO A C 1
ATOM 2268 O O . PRO A 1 294 ? -37.623 -8.609 32.496 1.00 94.44 294 PRO A O 1
ATOM 2271 N N . GLY A 1 295 ? -37.009 -6.528 32.022 1.00 91.56 295 GLY A N 1
ATOM 2272 C CA . GLY A 1 295 ? -37.970 -5.921 32.950 1.00 91.56 295 GLY A CA 1
ATOM 2273 C C . GLY A 1 295 ? -37.647 -6.085 34.434 1.00 91.56 295 GLY A C 1
ATOM 2274 O O . GLY A 1 295 ? -38.388 -5.558 35.247 1.00 91.56 295 GLY A O 1
ATOM 2275 N N . GLY A 1 296 ? -36.514 -6.703 34.780 1.00 90.25 296 GLY A N 1
ATOM 2276 C CA . GLY A 1 296 ? -36.156 -7.012 36.169 1.00 90.25 296 GLY A CA 1
ATOM 2277 C C . GLY A 1 296 ? -36.614 -8.399 36.621 1.00 90.25 296 GLY A C 1
ATOM 2278 O O . GLY A 1 296 ? -36.452 -8.712 37.789 1.00 90.25 296 GLY A O 1
ATOM 2279 N N . GLN A 1 297 ? -37.159 -9.216 35.712 1.00 93.38 297 GLN A N 1
ATOM 2280 C CA . GLN A 1 297 ? -37.455 -10.617 35.995 1.00 93.38 297 GLN A CA 1
ATOM 2281 C C . GLN A 1 297 ? -36.159 -11.420 36.219 1.00 93.38 297 GLN A C 1
ATOM 2283 O O . GLN A 1 297 ? -35.138 -11.158 35.562 1.00 93.38 297 GLN A O 1
ATOM 2288 N N . GLU A 1 298 ? -36.240 -12.422 37.090 1.00 93.75 298 GLU A N 1
ATOM 2289 C CA . GLU A 1 298 ? -35.217 -13.459 37.227 1.00 93.75 298 GLU A CA 1
ATOM 2290 C C . GLU A 1 298 ? -35.200 -14.379 35.989 1.00 93.75 298 GLU A C 1
ATOM 2292 O O . GLU A 1 298 ? -36.191 -14.445 35.253 1.00 93.75 298 GLU A O 1
ATOM 2297 N N . PRO A 1 299 ? -34.083 -15.069 35.698 1.00 96.56 299 PRO A N 1
ATOM 2298 C CA . PRO A 1 299 ? -34.028 -16.066 34.633 1.00 96.56 299 PRO A CA 1
ATOM 2299 C C . PRO A 1 299 ? -35.140 -17.114 34.771 1.00 96.56 299 PRO A C 1
ATOM 2301 O O . PRO A 1 299 ? -35.287 -17.737 35.815 1.00 96.56 299 PRO A O 1
ATOM 2304 N N . ALA A 1 300 ? -35.908 -17.325 33.703 1.00 95.06 300 ALA A N 1
ATOM 2305 C CA . ALA A 1 300 ? -36.987 -18.314 33.681 1.00 95.06 300 ALA A CA 1
ATOM 2306 C C . ALA A 1 300 ? -36.500 -19.708 33.256 1.00 95.06 300 ALA A C 1
ATOM 2308 O O . ALA A 1 300 ? -37.153 -20.709 33.532 1.00 95.06 300 ALA A O 1
ATOM 2309 N N . ALA A 1 301 ? -35.375 -19.761 32.544 1.00 96.06 301 ALA A N 1
ATOM 2310 C CA . ALA A 1 301 ? -34.729 -20.979 32.080 1.00 96.06 301 ALA A CA 1
ATOM 2311 C C . ALA A 1 301 ? -33.274 -20.674 31.709 1.00 96.06 301 ALA A C 1
ATOM 2313 O O . ALA A 1 301 ? -32.840 -19.514 31.692 1.00 96.06 301 ALA A O 1
ATOM 2314 N N . GLN A 1 302 ? -32.531 -21.705 31.337 1.00 96.56 302 GLN A N 1
ATOM 2315 C CA . GLN A 1 302 ? -31.171 -21.574 30.845 1.00 96.56 302 GLN A CA 1
ATOM 2316 C C . GLN A 1 302 ? -30.885 -22.533 29.691 1.00 96.56 302 GLN A C 1
ATOM 2318 O O . GLN A 1 302 ? -31.553 -23.545 29.497 1.00 96.56 302 GLN A O 1
ATOM 2323 N N . ILE A 1 303 ? -29.869 -22.199 28.906 1.00 93.38 303 ILE A N 1
ATOM 2324 C CA . ILE A 1 303 ? -29.280 -23.105 27.924 1.00 93.38 303 ILE A CA 1
ATOM 2325 C C . ILE A 1 303 ? -27.909 -23.506 28.440 1.00 93.38 303 ILE A C 1
ATOM 2327 O O . ILE A 1 303 ? -27.106 -22.607 28.692 1.00 93.38 303 ILE A O 1
ATOM 2331 N N . LEU A 1 304 ? -27.634 -24.807 28.544 1.00 87.25 304 LEU A N 1
ATOM 2332 C CA . LEU A 1 304 ? -26.298 -25.333 28.831 1.00 87.25 304 LEU A CA 1
ATOM 2333 C C . LEU A 1 304 ? -25.719 -26.020 27.596 1.00 87.25 304 LEU A C 1
ATOM 2335 O O . LEU A 1 304 ? -26.409 -26.735 26.872 1.00 87.25 304 LEU A O 1
ATOM 2339 N N . TRP A 1 305 ? -24.439 -25.775 27.325 1.00 80.31 305 TRP A N 1
ATOM 2340 C CA . TRP A 1 305 ? -23.713 -26.470 26.263 1.00 80.31 305 TRP A CA 1
ATOM 2341 C C . TRP A 1 305 ? -22.207 -26.484 26.528 1.00 80.31 305 TRP A C 1
ATOM 2343 O O . TRP A 1 305 ? -21.719 -25.817 27.441 1.00 80.31 305 TRP A O 1
ATOM 2353 N N . ARG A 1 306 ? -21.464 -27.251 25.712 1.00 75.69 306 ARG A N 1
ATOM 2354 C CA . ARG A 1 306 ? -20.025 -27.526 25.898 1.00 75.69 306 ARG A CA 1
ATOM 2355 C C . ARG A 1 306 ? -19.733 -28.103 27.285 1.00 75.69 306 ARG A C 1
ATOM 2357 O O . ARG A 1 306 ? -19.014 -27.486 28.066 1.00 75.69 306 ARG A O 1
ATOM 2364 N N . ARG A 1 307 ? -20.305 -29.273 27.587 1.00 73.44 307 ARG A N 1
ATOM 2365 C CA . ARG A 1 307 ? -20.102 -29.968 28.871 1.00 73.44 307 ARG A CA 1
ATOM 2366 C C . ARG A 1 307 ? -20.441 -29.084 30.091 1.00 73.44 307 ARG A C 1
ATOM 2368 O O . ARG A 1 307 ? -19.699 -29.048 31.060 1.00 73.44 307 ARG A O 1
ATOM 2375 N N . GLY A 1 308 ? -21.503 -28.277 29.988 1.00 65.31 308 GLY A N 1
ATOM 2376 C CA . GLY A 1 308 ? -21.965 -27.371 31.050 1.00 65.31 308 GLY A CA 1
ATOM 2377 C C . GLY A 1 308 ? -21.173 -26.065 31.201 1.00 65.31 308 GLY A C 1
ATOM 2378 O O . GLY A 1 308 ? -21.601 -25.187 31.940 1.00 65.31 308 GLY A O 1
ATOM 2379 N N . LYS A 1 309 ? -20.068 -25.876 30.463 1.00 73.69 309 LYS A N 1
ATOM 2380 C CA . LYS A 1 309 ? -19.178 -24.701 30.591 1.00 73.69 309 LYS A CA 1
ATOM 2381 C C . LYS A 1 309 ? -19.752 -23.401 30.033 1.00 73.69 309 LYS A C 1
ATOM 2383 O O . LYS A 1 309 ? -19.159 -22.338 30.195 1.00 73.69 309 LYS A O 1
ATOM 2388 N N . ARG A 1 310 ? -20.857 -23.459 29.289 1.00 81.56 310 ARG A N 1
ATOM 2389 C CA . ARG A 1 310 ? -21.533 -22.262 28.787 1.00 81.56 310 ARG A CA 1
ATOM 2390 C C . ARG A 1 310 ? -22.986 -22.266 29.193 1.00 81.56 310 ARG A C 1
ATOM 2392 O O . ARG A 1 310 ? -23.700 -23.216 28.889 1.00 81.56 310 ARG A O 1
ATOM 2399 N N . VAL A 1 311 ? -23.395 -21.150 29.790 1.00 89.12 311 VAL A N 1
ATOM 2400 C CA . VAL A 1 311 ? -24.774 -20.869 30.168 1.00 89.12 311 VAL A CA 1
ATOM 2401 C C . VAL A 1 311 ? -25.296 -19.645 29.421 1.00 89.12 311 VAL A C 1
ATOM 2403 O O . VAL A 1 311 ? -24.606 -18.633 29.272 1.00 89.12 311 VAL A O 1
ATOM 2406 N N . ALA A 1 312 ? -26.535 -19.716 28.947 1.00 93.50 312 ALA A N 1
ATOM 2407 C CA . ALA A 1 312 ? -27.284 -18.542 28.522 1.00 93.50 312 ALA A CA 1
ATOM 2408 C C . ALA A 1 312 ? -28.617 -18.501 29.256 1.00 93.50 312 ALA A C 1
ATOM 2410 O O . ALA A 1 312 ? -29.473 -19.352 29.035 1.00 93.50 312 ALA A O 1
ATOM 2411 N N . TYR A 1 313 ? -28.800 -17.479 30.089 1.00 96.44 313 TYR A N 1
ATOM 2412 C CA . TYR A 1 313 ? -30.069 -17.248 30.765 1.00 96.44 313 TYR A CA 1
ATOM 2413 C C . TYR A 1 313 ? -31.139 -16.781 29.786 1.00 96.44 313 TYR A C 1
ATOM 2415 O O . TYR A 1 313 ? -30.922 -15.871 28.969 1.00 96.44 313 TYR A O 1
ATOM 2423 N N . LEU A 1 314 ? -32.299 -17.404 29.913 1.00 96.88 314 LEU A N 1
ATOM 2424 C CA . LEU A 1 314 ? -33.484 -17.141 29.132 1.00 96.88 314 LEU A CA 1
ATOM 2425 C C . LEU A 1 314 ? -34.507 -16.400 29.983 1.00 96.88 314 LEU A C 1
ATOM 2427 O O . LEU A 1 314 ? -34.724 -16.691 31.157 1.00 96.88 314 LEU A O 1
ATOM 2431 N N . PHE A 1 315 ? -35.137 -15.424 29.352 1.00 97.56 315 PHE A N 1
ATOM 2432 C CA . PHE A 1 315 ? -36.123 -14.539 29.940 1.00 97.56 315 PHE A CA 1
ATOM 2433 C C . PHE A 1 315 ? -37.420 -14.691 29.165 1.00 97.56 315 PHE A C 1
ATOM 2435 O O . PHE A 1 315 ? -37.409 -14.834 27.938 1.00 97.56 315 PHE A O 1
ATOM 2442 N N . ARG A 1 316 ? -38.536 -14.634 29.881 1.00 96.94 316 ARG A N 1
ATOM 2443 C CA . ARG A 1 316 ? -39.860 -14.692 29.285 1.00 96.94 316 ARG A CA 1
ATOM 2444 C C . ARG A 1 316 ? -40.124 -13.447 28.452 1.00 96.94 316 ARG A C 1
ATOM 2446 O O . ARG A 1 316 ? -39.952 -12.319 28.926 1.00 96.94 316 ARG A O 1
ATOM 2453 N N . LEU A 1 317 ? -40.536 -13.667 27.206 1.00 95.94 317 LEU A N 1
ATOM 2454 C CA . LEU A 1 317 ? -40.861 -12.603 26.262 1.00 95.94 317 LEU A CA 1
ATOM 2455 C C . LEU A 1 317 ? -42.089 -11.802 26.710 1.00 95.94 317 LEU A C 1
ATOM 2457 O O . LEU A 1 317 ? -42.091 -10.585 26.569 1.00 95.94 317 LEU A O 1
ATOM 2461 N N . ASP A 1 318 ? -43.099 -12.453 27.282 1.00 94.81 318 ASP A N 1
ATOM 2462 C CA . ASP A 1 318 ? -44.341 -11.808 27.723 1.00 94.81 318 ASP A CA 1
ATOM 2463 C C . ASP A 1 318 ? -44.157 -10.892 28.946 1.00 94.81 318 ASP A C 1
ATOM 2465 O O . ASP A 1 318 ? -44.932 -9.961 29.141 1.00 94.81 318 ASP A O 1
ATOM 2469 N N . LEU A 1 319 ? -43.089 -11.098 29.723 1.00 95.06 319 LEU A N 1
ATOM 2470 C CA . LEU A 1 319 ? -42.691 -10.228 30.839 1.00 95.06 319 LEU A CA 1
ATOM 2471 C C . LEU A 1 319 ? -41.627 -9.191 30.446 1.00 95.06 319 LEU A C 1
ATOM 2473 O O . LEU A 1 319 ? -41.201 -8.373 31.268 1.00 95.06 319 LEU A O 1
ATOM 2477 N N . ALA A 1 320 ? -41.140 -9.232 29.204 1.00 96.44 320 ALA A N 1
ATOM 2478 C CA . ALA A 1 320 ? -40.145 -8.286 28.736 1.00 96.44 320 ALA A CA 1
ATOM 2479 C C . ALA A 1 320 ? -40.780 -6.908 28.523 1.00 96.44 320 ALA A C 1
ATOM 2481 O O . ALA A 1 320 ? -41.877 -6.767 27.991 1.00 96.44 320 ALA A O 1
ATOM 2482 N N . VAL A 1 321 ? -40.053 -5.864 28.907 1.00 95.62 321 VAL A N 1
ATOM 2483 C CA . VAL A 1 321 ? -40.522 -4.479 28.789 1.00 95.62 321 VAL A CA 1
ATOM 2484 C C . VAL A 1 321 ? -39.688 -3.726 27.760 1.00 95.62 321 VAL A C 1
ATOM 2486 O O . VAL A 1 321 ? -38.533 -4.100 27.524 1.00 95.62 321 VAL A O 1
ATOM 2489 N N . PRO A 1 322 ? -40.202 -2.630 27.181 1.00 96.44 322 PRO A N 1
ATOM 2490 C CA . PRO A 1 322 ? -39.428 -1.799 26.273 1.00 96.44 322 PRO A CA 1
ATOM 2491 C C . PRO A 1 322 ? -38.073 -1.383 26.857 1.00 96.44 322 PRO A C 1
ATOM 2493 O O . PRO A 1 322 ? -37.924 -1.053 28.046 1.00 96.44 322 PRO A O 1
ATOM 2496 N N . LYS A 1 323 ? -37.050 -1.417 26.003 1.00 93.25 323 LYS A N 1
ATOM 2497 C CA . LYS A 1 323 ? -35.719 -0.908 26.318 1.00 93.25 323 LYS A CA 1
ATOM 2498 C C . LYS A 1 323 ? -35.832 0.572 26.690 1.00 93.25 323 LYS A C 1
ATOM 2500 O O . LYS A 1 323 ? -36.545 1.336 26.048 1.00 93.25 323 LYS A O 1
ATOM 2505 N N . ARG A 1 324 ? -35.114 0.986 27.738 1.00 88.75 324 ARG A N 1
ATOM 2506 C CA . ARG A 1 324 ? -35.097 2.392 28.159 1.00 88.75 324 ARG A CA 1
ATOM 2507 C C . ARG A 1 324 ? -34.441 3.243 27.075 1.00 88.75 324 ARG A C 1
ATOM 2509 O O . ARG A 1 324 ? -33.312 2.960 26.671 1.00 88.75 324 ARG A O 1
ATOM 2516 N N . THR A 1 325 ? -35.134 4.296 26.669 1.00 87.38 325 THR A N 1
ATOM 2517 C CA . THR A 1 325 ? -34.593 5.345 25.805 1.00 87.38 325 THR A CA 1
ATOM 2518 C C . THR A 1 325 ? -34.126 6.492 26.684 1.00 87.38 325 THR A C 1
ATOM 2520 O O . THR A 1 325 ? -34.849 6.912 27.587 1.00 87.38 325 THR A O 1
ATOM 2523 N N . ALA A 1 326 ? -32.910 6.982 26.444 1.00 91.44 326 ALA A N 1
ATOM 2524 C CA . ALA A 1 326 ? -32.403 8.147 27.154 1.00 91.44 326 ALA A CA 1
ATOM 2525 C C . ALA A 1 326 ? -33.320 9.352 26.898 1.00 91.44 326 ALA A C 1
ATOM 2527 O O . ALA A 1 326 ? -33.703 9.615 25.753 1.00 91.44 326 ALA A O 1
ATOM 2528 N N . THR A 1 327 ? -33.674 10.082 27.953 1.00 93.75 327 THR A N 1
ATOM 2529 C CA . THR A 1 327 ? -34.524 11.270 27.823 1.00 93.75 327 THR A CA 1
ATOM 2530 C C . THR A 1 327 ? -33.799 12.365 27.032 1.00 93.75 327 THR A C 1
ATOM 2532 O O . THR A 1 327 ? -32.565 12.378 26.979 1.00 93.75 327 THR A O 1
ATOM 2535 N N . PRO A 1 328 ? -34.520 13.326 26.426 1.00 94.81 328 PRO A N 1
ATOM 2536 C CA . PRO A 1 328 ? -33.892 14.487 25.799 1.00 94.81 328 PRO A CA 1
ATOM 2537 C C . PRO A 1 328 ? -32.906 15.209 26.728 1.00 94.81 328 PRO A C 1
ATOM 2539 O O . PRO A 1 328 ? -31.810 15.538 26.291 1.00 94.81 328 PRO A O 1
ATOM 2542 N N . ALA A 1 329 ? -33.237 15.349 28.016 1.00 93.38 329 ALA A N 1
ATOM 2543 C CA . ALA A 1 329 ? -32.347 15.941 29.015 1.00 93.38 329 ALA A CA 1
ATOM 2544 C C . ALA A 1 329 ? -31.073 15.110 29.241 1.00 93.38 329 ALA A C 1
ATOM 2546 O O . ALA A 1 329 ? -29.980 15.663 29.306 1.00 93.38 329 ALA A O 1
ATOM 2547 N N . GLN A 1 330 ? -31.185 13.778 29.306 1.00 94.94 330 GLN A N 1
ATOM 2548 C CA . GLN A 1 330 ? -30.020 12.895 29.418 1.00 94.94 330 GLN A CA 1
ATOM 2549 C C . GLN A 1 330 ? -29.126 12.968 28.176 1.00 94.94 330 GLN A C 1
ATOM 2551 O O . GLN A 1 330 ? -27.906 13.000 28.308 1.00 94.94 330 GLN A O 1
ATOM 2556 N N . ARG A 1 331 ? -29.717 13.030 26.975 1.00 95.19 331 ARG A N 1
ATOM 2557 C CA . ARG A 1 331 ? -28.959 13.214 25.727 1.00 95.19 331 ARG A CA 1
ATOM 2558 C C . ARG A 1 331 ? -28.249 14.564 25.708 1.00 95.19 331 ARG A C 1
ATOM 2560 O O . ARG A 1 331 ? -27.045 14.589 25.509 1.00 95.19 331 ARG A O 1
ATOM 2567 N N . ALA A 1 332 ? -28.951 15.644 26.046 1.00 94.44 332 ALA A N 1
ATOM 2568 C CA . ALA A 1 332 ? -28.367 16.980 26.135 1.00 94.44 332 ALA A CA 1
ATOM 2569 C C . ALA A 1 332 ? -27.237 17.060 27.176 1.00 94.44 332 ALA A C 1
ATOM 2571 O O . ALA A 1 332 ? -26.219 17.708 26.935 1.00 94.44 332 ALA A O 1
ATOM 2572 N N . ALA A 1 333 ? -27.371 16.372 28.314 1.00 95.75 333 ALA A N 1
ATOM 2573 C CA . ALA A 1 333 ? -26.314 16.291 29.320 1.00 95.75 333 ALA A CA 1
ATOM 2574 C C . ALA A 1 333 ? -25.067 15.570 28.781 1.00 95.75 333 ALA A C 1
ATOM 2576 O O . ALA A 1 333 ? -23.946 16.037 28.986 1.00 95.75 333 ALA A O 1
ATOM 2577 N N . ILE A 1 334 ? -25.255 14.466 28.050 1.00 95.81 334 ILE A N 1
ATOM 2578 C CA . ILE A 1 334 ? -24.159 13.759 27.378 1.00 95.81 334 ILE A CA 1
ATOM 2579 C C . ILE A 1 334 ? -23.528 14.654 26.308 1.00 95.81 334 ILE A C 1
ATOM 2581 O O . ILE A 1 334 ? -22.309 14.794 26.294 1.00 95.81 334 ILE A O 1
ATOM 2585 N N . ASP A 1 335 ? -24.323 15.312 25.465 1.00 95.44 335 ASP A N 1
ATOM 2586 C CA . ASP A 1 335 ? -23.827 16.201 24.409 1.00 95.44 335 ASP A CA 1
ATOM 2587 C C . ASP A 1 335 ? -23.043 17.384 24.988 1.00 95.44 335 ASP A C 1
ATOM 2589 O O . ASP A 1 335 ? -21.979 17.737 24.477 1.00 95.44 335 ASP A O 1
ATOM 2593 N N . THR A 1 336 ? -23.500 17.943 26.111 1.00 95.94 336 THR A N 1
ATOM 2594 C CA . THR A 1 336 ? -22.790 18.996 26.851 1.00 95.94 336 THR A CA 1
ATOM 2595 C C . THR A 1 336 ? -21.456 18.479 27.388 1.00 95.94 336 THR A C 1
ATOM 2597 O O . THR A 1 336 ? -20.418 19.108 27.180 1.00 95.94 336 THR A O 1
ATOM 2600 N N . ALA A 1 337 ? -21.443 17.297 28.013 1.00 95.81 337 ALA A N 1
ATOM 2601 C CA . ALA A 1 337 ? -20.218 16.680 28.518 1.00 95.81 337 ALA A CA 1
ATOM 2602 C C . ALA A 1 337 ? -19.221 16.356 27.391 1.00 95.81 337 ALA A C 1
ATOM 2604 O O . ALA A 1 337 ? -18.011 16.550 27.541 1.00 95.81 337 ALA A O 1
ATOM 2605 N N . LEU A 1 338 ? -19.715 15.884 26.244 1.00 96.50 338 LEU A N 1
ATOM 2606 C CA . LEU A 1 338 ? -18.902 15.610 25.063 1.00 96.50 338 LEU A CA 1
ATOM 2607 C C . LEU A 1 338 ? -18.369 16.897 24.427 1.00 96.50 338 LEU A C 1
ATOM 2609 O O . LEU A 1 338 ? -17.210 16.924 24.019 1.00 96.50 338 LEU A O 1
ATOM 2613 N N . THR A 1 339 ? -19.168 17.962 24.383 1.00 96.31 339 THR A N 1
ATOM 2614 C CA . THR A 1 339 ? -18.763 19.279 23.871 1.00 96.31 339 THR A CA 1
ATOM 2615 C C . THR A 1 339 ? -17.696 19.911 24.758 1.00 96.31 339 THR A C 1
ATOM 2617 O O . THR A 1 339 ? -16.684 20.387 24.246 1.00 96.31 339 THR A O 1
ATOM 2620 N N . ALA A 1 340 ? -17.841 19.830 26.084 1.00 95.50 340 ALA A N 1
ATOM 2621 C CA . ALA A 1 340 ? -16.836 20.314 27.029 1.00 95.50 340 ALA A CA 1
ATOM 2622 C C . ALA A 1 340 ? -15.474 19.633 26.810 1.00 95.50 340 ALA A C 1
ATOM 2624 O O . ALA A 1 340 ? -14.449 20.300 26.735 1.00 95.50 340 ALA A O 1
ATOM 2625 N N . ARG A 1 341 ? -15.459 18.312 26.580 1.00 96.38 341 ARG A N 1
ATOM 2626 C CA . ARG A 1 341 ? -14.229 17.555 26.258 1.00 96.38 341 ARG A CA 1
ATOM 2627 C C . ARG A 1 341 ? -13.589 17.930 24.917 1.00 96.38 341 ARG A C 1
ATOM 2629 O O . ARG A 1 341 ? -12.468 17.510 24.639 1.00 96.38 341 ARG A O 1
ATOM 2636 N N . ARG A 1 342 ? -14.308 18.656 24.063 1.00 96.94 342 ARG A N 1
ATOM 2637 C CA . ARG A 1 342 ? -13.879 19.082 22.724 1.00 96.94 342 ARG A CA 1
ATOM 2638 C C . ARG A 1 342 ? -13.620 20.585 22.640 1.00 96.94 342 ARG A C 1
ATOM 2640 O O . ARG A 1 342 ? -13.151 21.047 21.606 1.00 96.94 342 ARG A O 1
ATOM 2647 N N . THR A 1 343 ? -13.926 21.346 23.686 1.00 97.19 343 THR A N 1
ATOM 2648 C CA . THR A 1 343 ? -13.752 22.801 23.705 1.00 97.19 343 THR A CA 1
ATOM 2649 C C . THR A 1 343 ? -12.354 23.130 24.201 1.00 97.19 343 THR A C 1
ATOM 2651 O O . THR A 1 343 ? -11.974 22.739 25.301 1.00 97.19 343 THR A O 1
ATOM 2654 N N . CYS A 1 344 ? -11.578 23.827 23.376 1.00 96.12 344 CYS A N 1
ATOM 2655 C CA . CYS A 1 344 ? -10.252 24.304 23.748 1.00 96.12 344 CYS A CA 1
ATOM 2656 C C . CYS A 1 344 ? -10.355 25.356 24.867 1.00 96.12 344 CYS A C 1
ATOM 2658 O O . CYS A 1 344 ? -11.131 26.295 24.696 1.00 96.12 344 CYS A O 1
ATOM 2660 N N . PRO A 1 345 ? -9.598 25.267 25.973 1.00 95.25 345 PRO A N 1
ATOM 2661 C CA . PRO A 1 345 ? -9.630 26.305 27.005 1.00 95.25 345 PRO A CA 1
ATOM 2662 C C . PRO A 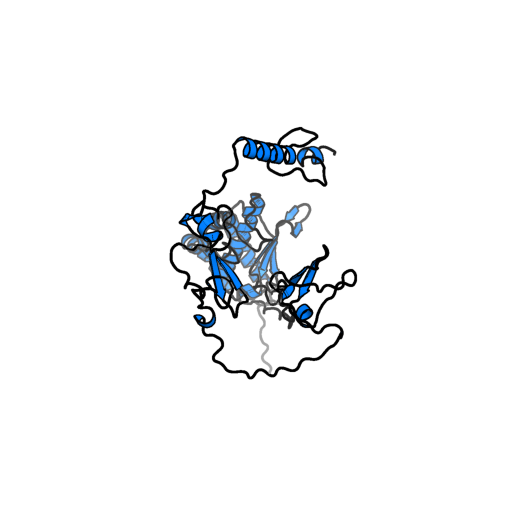1 345 ? -9.078 27.659 26.524 1.00 95.25 345 PRO A C 1
ATOM 2664 O O . PRO A 1 345 ? -9.584 28.688 26.971 1.00 95.25 345 PRO A O 1
ATOM 2667 N N . ASP A 1 346 ? -8.130 27.671 25.579 1.00 95.00 346 ASP A N 1
ATOM 2668 C CA . ASP A 1 346 ? -7.441 28.899 25.153 1.00 95.00 346 ASP A CA 1
ATOM 2669 C C . ASP A 1 346 ? -8.257 29.686 24.122 1.00 95.00 346 ASP A C 1
ATOM 2671 O O . ASP A 1 346 ? -8.712 30.797 24.384 1.00 95.00 346 ASP A O 1
ATOM 2675 N N . CYS A 1 347 ? -8.520 29.094 22.952 1.00 95.19 347 CYS A N 1
ATOM 2676 C CA . CYS A 1 347 ? -9.295 29.757 21.897 1.00 95.19 347 CYS A CA 1
ATOM 2677 C C . CYS A 1 347 ? -10.812 29.587 22.033 1.00 95.19 347 CYS A C 1
ATOM 2679 O O . CYS A 1 347 ? -11.561 30.140 21.231 1.00 95.19 347 CYS A O 1
ATOM 2681 N N . ARG A 1 348 ? -11.286 28.793 23.006 1.00 96.25 348 ARG A N 1
ATOM 2682 C CA . ARG A 1 348 ? -12.716 28.520 23.268 1.00 96.25 348 ARG A CA 1
ATOM 2683 C C . ARG A 1 348 ? -13.491 27.900 22.100 1.00 96.25 348 ARG A C 1
ATOM 2685 O O . ARG A 1 348 ? -14.715 27.816 22.144 1.00 96.25 348 ARG A O 1
ATOM 2692 N N . GLN A 1 349 ? -12.796 27.412 21.073 1.00 96.25 349 GLN A N 1
ATOM 2693 C CA . GLN A 1 349 ? -13.414 26.739 19.933 1.00 96.25 349 GLN A CA 1
ATOM 2694 C C . GLN A 1 349 ? -13.667 25.254 20.219 1.00 96.25 349 GLN A C 1
ATOM 2696 O O . GLN A 1 349 ? -12.819 24.561 20.791 1.00 96.25 349 GLN A O 1
ATOM 2701 N N . VAL A 1 350 ? -14.809 24.743 19.749 1.00 97.00 350 VAL A N 1
ATOM 2702 C CA . VAL A 1 350 ? -15.133 23.309 19.762 1.00 97.00 350 VAL A CA 1
ATOM 2703 C C . VAL A 1 350 ? -14.425 22.615 18.599 1.00 97.00 350 VAL A C 1
ATOM 2705 O O . VAL A 1 350 ? -14.647 22.949 17.437 1.00 97.00 350 VAL A O 1
ATOM 2708 N N . LYS A 1 351 ? -13.590 21.619 18.891 1.00 96.25 351 LYS A N 1
ATOM 2709 C CA . LYS A 1 351 ? -12.812 20.869 17.895 1.00 96.25 351 LYS A CA 1
ATOM 2710 C C . LYS A 1 351 ? -13.513 19.566 17.485 1.00 96.25 351 LYS A C 1
ATOM 2712 O O . LYS A 1 351 ? -14.337 19.045 18.238 1.00 96.25 351 LYS A O 1
ATOM 2717 N N . PRO A 1 352 ? -13.232 18.990 16.300 1.00 94.88 352 PRO A N 1
ATOM 2718 C CA . PRO A 1 352 ? -13.808 17.706 15.870 1.00 94.88 352 PRO A CA 1
ATOM 2719 C C . PRO A 1 352 ? -13.262 16.485 16.637 1.00 94.88 352 PRO A C 1
ATOM 2721 O O . PRO A 1 352 ? -13.713 15.366 16.414 1.00 94.88 352 PRO A O 1
ATOM 2724 N N . TYR A 1 353 ? -12.328 16.693 17.564 1.00 94.56 353 TYR A N 1
ATOM 2725 C CA . TYR A 1 353 ? -11.665 15.677 18.379 1.00 94.56 353 TYR A CA 1
ATOM 2726 C C . TYR A 1 353 ? -11.657 16.091 19.861 1.00 94.56 353 TYR A C 1
ATOM 2728 O O . TYR A 1 353 ? -11.897 17.255 20.186 1.00 94.56 353 TYR A O 1
ATOM 2736 N N . TYR A 1 354 ? -11.384 15.150 20.771 1.00 97.31 354 TYR A N 1
ATOM 2737 C CA . TYR A 1 354 ? -11.208 15.467 22.195 1.00 97.31 354 TYR A CA 1
ATOM 2738 C C . TYR A 1 354 ? -9.887 16.185 22.441 1.00 97.31 354 TYR A C 1
ATOM 2740 O O . TYR A 1 354 ? -8.848 15.729 21.964 1.00 97.31 354 TYR A O 1
ATOM 2748 N N . ILE A 1 355 ? -9.919 17.262 23.228 1.00 95.44 355 ILE A N 1
ATOM 2749 C CA . ILE A 1 355 ? -8.716 18.028 23.557 1.00 95.44 355 ILE A CA 1
ATOM 2750 C C . ILE A 1 355 ? -7.702 17.102 24.252 1.00 95.44 355 ILE A C 1
ATOM 2752 O O . ILE A 1 355 ? -8.040 16.469 25.262 1.00 95.44 355 ILE A O 1
ATOM 2756 N N . PRO A 1 356 ? -6.475 16.957 23.713 1.00 93.31 356 PRO A N 1
ATOM 2757 C CA . PRO A 1 356 ? -5.490 16.056 24.287 1.00 93.31 356 PRO A CA 1
ATOM 2758 C C . PRO A 1 356 ? -5.098 16.491 25.700 1.00 93.31 356 PRO A C 1
ATOM 2760 O O . PRO A 1 356 ? -4.653 17.614 25.923 1.00 93.31 356 PRO A O 1
ATOM 2763 N N . ARG A 1 357 ? -5.170 15.564 26.663 1.00 91.94 357 ARG A N 1
ATOM 2764 C CA . ARG A 1 357 ? -4.776 15.841 28.058 1.00 91.94 357 ARG A CA 1
ATOM 2765 C C . ARG A 1 357 ? -3.317 16.289 28.211 1.00 91.94 357 ARG A C 1
ATOM 2767 O O . ARG A 1 357 ? -3.005 16.957 29.184 1.00 91.94 357 ARG A O 1
ATOM 2774 N N . ARG A 1 358 ? -2.435 15.910 27.276 1.00 90.44 358 ARG A N 1
ATOM 2775 C CA . ARG A 1 358 ? -1.000 16.241 27.310 1.00 90.44 358 ARG A CA 1
ATOM 2776 C C . ARG A 1 358 ? -0.721 17.709 26.990 1.00 90.44 358 ARG A C 1
ATOM 2778 O O . ARG A 1 358 ? 0.147 18.292 27.619 1.00 90.44 358 ARG A O 1
ATOM 2785 N N . THR A 1 359 ? -1.399 18.262 25.988 1.00 88.94 359 THR A N 1
ATOM 2786 C CA . THR A 1 359 ? -1.199 19.655 25.565 1.00 88.94 359 THR A CA 1
ATOM 2787 C C . THR A 1 359 ? -2.092 20.604 26.349 1.00 88.94 359 THR A C 1
ATOM 2789 O O . THR A 1 359 ? -1.797 21.786 26.410 1.00 88.94 359 THR A O 1
ATOM 2792 N N . GLY A 1 360 ? -3.203 20.119 26.920 1.00 92.50 360 GLY A N 1
ATOM 2793 C CA . GLY A 1 360 ? -4.178 20.944 27.646 1.00 92.50 360 GLY A CA 1
ATOM 2794 C C . GLY A 1 360 ? -5.009 21.859 26.739 1.00 92.50 360 GLY A C 1
ATOM 2795 O O . GLY A 1 360 ? -6.118 22.229 27.100 1.00 92.50 360 GLY A O 1
ATOM 2796 N N . THR A 1 361 ? -4.517 22.135 25.533 1.00 94.62 361 THR A N 1
ATOM 2797 C CA . THR A 1 361 ? -5.110 23.002 24.520 1.00 94.62 361 THR A CA 1
ATOM 2798 C C . THR A 1 361 ? -5.237 22.302 23.163 1.00 94.62 361 THR A C 1
ATOM 2800 O O . THR A 1 361 ? -4.802 21.156 22.982 1.00 94.62 361 THR A O 1
ATOM 2803 N N . CYS A 1 362 ? -5.892 22.962 22.207 1.00 95.25 362 CYS A N 1
ATOM 2804 C CA . CYS A 1 362 ? -6.032 22.454 20.845 1.00 95.25 362 CYS A CA 1
ATOM 2805 C C . CYS A 1 362 ? -4.712 22.512 20.063 1.00 95.25 362 CYS A C 1
ATOM 2807 O O . CYS A 1 362 ? -3.756 23.157 20.474 1.00 95.25 362 CYS A O 1
ATOM 2809 N N . LEU A 1 363 ? -4.664 21.814 18.927 1.00 91.25 363 LEU A N 1
ATOM 2810 C CA . LEU A 1 363 ? -3.432 21.658 18.155 1.00 91.25 363 LEU A CA 1
ATOM 2811 C C . LEU A 1 363 ? -2.998 22.974 17.499 1.00 91.25 363 LEU A C 1
ATOM 2813 O O . LEU A 1 363 ? -1.802 23.203 17.386 1.00 91.25 363 LEU A O 1
ATOM 2817 N N . ASP A 1 364 ? -3.957 23.835 17.148 1.00 90.88 364 ASP A N 1
ATOM 2818 C CA . ASP A 1 364 ? -3.693 25.151 16.559 1.00 90.88 364 ASP A CA 1
ATOM 2819 C C . ASP A 1 364 ? -3.055 26.087 17.602 1.00 90.88 364 ASP A C 1
ATOM 2821 O O . ASP A 1 364 ? -1.950 26.572 17.403 1.00 90.88 364 ASP A O 1
ATOM 2825 N N . CYS A 1 365 ? -3.676 26.229 18.783 1.00 91.31 365 CYS A N 1
ATOM 2826 C CA . CYS A 1 365 ? -3.139 27.056 19.876 1.00 91.31 365 CYS A CA 1
ATOM 2827 C C . CYS A 1 365 ? -1.793 26.560 20.404 1.00 91.31 365 CYS A C 1
ATOM 2829 O O . CYS A 1 365 ? -0.981 27.356 20.847 1.00 91.31 365 CYS A O 1
ATOM 2831 N N . HIS A 1 366 ? -1.549 25.250 20.370 1.00 87.75 366 HIS A N 1
ATOM 2832 C CA . HIS A 1 366 ? -0.247 24.713 20.750 1.00 87.75 366 HIS A CA 1
ATOM 2833 C C . HIS A 1 366 ? 0.843 24.989 19.697 1.00 87.75 366 HIS A C 1
ATOM 2835 O O . HIS A 1 366 ? 2.027 24.938 20.018 1.00 87.75 366 HIS A O 1
ATOM 2841 N N . GLY A 1 367 ? 0.456 25.218 18.438 1.00 73.50 367 GLY A N 1
ATOM 2842 C CA . GLY A 1 367 ? 1.368 25.468 17.321 1.00 73.50 367 GLY A CA 1
ATOM 2843 C C . GLY A 1 367 ? 1.805 26.927 17.169 1.00 73.50 367 GLY A C 1
ATOM 2844 O O . GLY A 1 367 ? 2.882 27.150 16.624 1.00 73.50 367 GLY A O 1
ATOM 2845 N N . ASP A 1 368 ? 1.015 27.881 17.677 1.00 59.72 368 ASP A N 1
ATOM 2846 C CA . ASP A 1 368 ? 1.255 29.334 17.569 1.00 59.72 368 ASP A CA 1
ATOM 2847 C C . ASP A 1 368 ? 2.265 29.892 1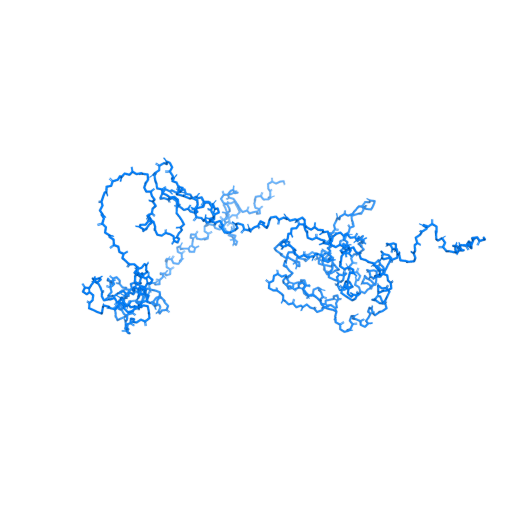8.605 1.00 59.72 368 ASP A C 1
ATOM 2849 O O . ASP A 1 368 ? 2.596 31.073 18.574 1.00 59.72 368 ASP A O 1
ATOM 2853 N N . ASP A 1 369 ? 2.798 29.052 19.499 1.00 53.94 369 ASP A N 1
ATOM 2854 C CA . ASP A 1 369 ? 3.800 29.402 20.528 1.00 53.94 369 ASP A CA 1
ATOM 2855 C C . ASP A 1 369 ? 5.263 29.417 19.993 1.00 53.94 369 ASP A C 1
ATOM 2857 O O . ASP A 1 369 ? 6.206 29.107 20.729 1.00 53.94 369 ASP A O 1
ATOM 2861 N N . ARG A 1 370 ? 5.491 29.724 18.704 1.00 46.06 370 ARG A N 1
ATOM 2862 C CA . ARG A 1 370 ? 6.837 29.744 18.084 1.00 46.06 370 ARG A CA 1
ATOM 2863 C C . ARG A 1 370 ? 7.205 31.043 17.393 1.00 46.06 370 ARG A C 1
ATOM 2865 O O . ARG A 1 370 ? 6.410 31.505 16.549 1.00 46.06 370 ARG A O 1
#

Sequence (370 aa):
MTTAIDITDVTRTCQNAVSTAALITALESAWAAIRERHPEVPAAVIVVGSGSPTKPNQGMKWGHFAALRWQAGDTQLPEILISGEGLTREPEAVFTTLLHEATHALADVRGIQDTSRQGRWHNKKFSTLAAELGMSTTKDDKLGYSPCTLTDLTRARYKAVIADLSEALRFYRHPEPTGEGKSRTNNNNGVSCECECPRKLRISKAAFEEGPIVCATCGAAFLPEDIDRDTYEHPTFATGRAGDGQATDDPEDDDPMVFYDPTGERFGLPTYPFKFAPDGLLTRRQLRDRQLRPGGQEPAAQILWRRGKRVAYLFRLDLAVPKRTATPAQRAAIDTALTARRTCPDCRQVKPYYIPRRTGTCLDCHGDDR

InterPro domains:
  IPR048142 RRQRL motif-containing zinc-binding protein [NF041638] (269-366)

pLDDT: mean 84.52, std 17.65, range [30.47, 98.81]

Foldseek 3Di:
DDDDDDPPDCDPPNDDPQDPVLLLVLLQVLLVLLCVLVVLQDDAAEDAAAQFDLAPPDDRRQWDKDAFDDDDPPDGHIYIYGYLQNLVDQLQVNSLSSLLNSLVSSCVSVVHPQADPVQQEGEVSSQVSSVVSQWHFDQDPGRGRSDIHHDPVRCVSCVVSSVSSVVNSPHGDDHDPNPPPVRPPVQVCFAWFDWPPRDIDTHRPVVVVVFFDADPPPRTTGHGPPDDSVPDDDPPPDPDDDDDDDDDDDPPPQPQCVQQDCPCPPPVAGEHEVPGDDPQWDFQVRQVVVQWGLQPDDFRHWYADDSRPDITGIHGNVNIGGHDDQDPVRVVVVVVVVQVQQQFPPVRDRHPDGADPVQSGDPVVSVPPD

Secondary structure (DSSP, 8-state):
-----------TT---SS-HHHHHHHHHHHHHHHHHH-TTSPP-EEEEE----SSTTSPPP-EEEEEEEEEETTEEEEEEEEESGGGGS-HHHHHHHHHHHHHHHHHHHTT---EETTTTEE-HHHHHHHHHTTEEE--BTTTBS--EEE-HHHHHHTHHHHHHHHHH----PPPP----------TT-EEEEE-SSS-EEEEEHHHHHTS--B-TTT--B-EETTS-TTT-----SS------------TTTT-GGGG-BSS-TTTSS-EE-TT-PPTTEEEHHHHHHTTEE-TTPPP-EEEEETTTTEEEEEEESTT-EEPPPPPHHHHHHHHHHHHHTTB-TTT-PBPSSPPPTTTSS-HHHHHS--

Radius of gyration: 34.22 Å; chains: 1; bounding box: 93×74×86 Å